Protein AF-A0A4Y8CDI6-F1 (afdb_monomer_lite)

pLDDT: mean 85.58, std 11.4, range [40.0, 96.81]

Foldseek 3Di:
DVVVVVVVVVVVPDPDDDDDDDDDPVVVVPVPDDPVVVCPVVVVCPDPCNVVVVDDVCPVVPPPPVVVQVLCVLQQWDWDQDPNDTDIDGHPCVVVLVPHVLSLVQVPDPHDDPVLSVVVSVLLVVVLVVVVVQLVCVCVVVVDPVSDQPDCVNCVAQLSVLCCLAQNQCDQLVPHDDDPCSVDHHDPDPSSPDDPSCVNPPSRPGDSPPDD

Secondary structure (DSSP, 8-state):
-HHHHHHHHHHHT--S---------GGGS-TT---HHHHHHHHHHTSHHHHTT---TTGGGS--HHHHHHHHHHHTEEEEEETTEEEEEE-HHHHTT-S-HHHHHHTTSSS--HHHHHHHHHHHHHHHHHHHHHHHHHHHHHT-GGG--SSTTT--SHHHHHHIIIIIITS-TTTPPP-TTTTSPP---TTTSPPGGGGT--GGGS-S----

Sequence (212 aa):
EEFYKEVAKLIENSKENLKGFLIDLTFLKDKQKSNFKKLASIFKTFHRDFLLSEFNPNDANSLNNAFYKELLYILGLCESKQNSKLIIAKSEESKEEQGTFYTAINSKLKEENFETILKLLILWLNRILFLKLIESNLVRFNDDKNLKFLNFKKIPDFDKLSELFFEVLAKEKSTRKKSEFAYLPYLNSSLFEKQSIENTLEISSLSNDLKL

Radius of gyration: 26.05 Å; chains: 1; bounding box: 62×53×72 Å

Structure (mmCIF, N/CA/C/O backbone):
data_AF-A0A4Y8CDI6-F1
#
_entry.id   AF-A0A4Y8CDI6-F1
#
loop_
_atom_site.group_PDB
_atom_site.id
_atom_site.type_symbol
_atom_site.label_atom_id
_atom_site.label_alt_id
_atom_site.label_comp_id
_atom_site.label_asym_id
_atom_site.label_entity_id
_atom_site.label_seq_id
_atom_site.pdbx_PDB_ins_code
_atom_site.Cartn_x
_atom_site.Cartn_y
_atom_site.Cartn_z
_atom_site.occupancy
_atom_site.B_iso_or_equiv
_atom_site.auth_seq_id
_atom_site.auth_comp_id
_atom_site.auth_asym_id
_atom_site.auth_atom_id
_atom_site.pdbx_PDB_model_num
ATOM 1 N N . GLU A 1 1 ? 26.048 8.599 -46.955 1.00 66.12 1 GLU A N 1
ATOM 2 C CA . GLU A 1 1 ? 26.274 9.849 -47.719 1.00 66.12 1 GLU A CA 1
ATOM 3 C C . GLU A 1 1 ? 25.059 10.276 -48.534 1.00 66.12 1 GLU A C 1
ATOM 5 O O . GLU A 1 1 ? 24.710 11.446 -48.500 1.00 66.12 1 GLU A O 1
ATOM 10 N N . GLU A 1 2 ? 24.381 9.350 -49.213 1.00 79.75 2 GLU A N 1
ATOM 11 C CA . GLU A 1 2 ? 23.214 9.639 -50.063 1.00 79.75 2 GLU A CA 1
ATOM 12 C C . GLU A 1 2 ? 22.036 10.287 -49.313 1.00 79.75 2 GLU A C 1
ATOM 14 O O . GLU A 1 2 ? 21.504 11.295 -49.766 1.00 79.75 2 GLU A O 1
ATOM 19 N N . PHE A 1 3 ? 21.729 9.812 -48.099 1.00 76.56 3 PHE A N 1
ATOM 20 C CA . PHE A 1 3 ? 20.731 10.429 -47.214 1.00 76.56 3 PHE A CA 1
ATOM 21 C C . PHE A 1 3 ? 20.984 11.928 -46.978 1.00 76.56 3 PHE A C 1
ATOM 23 O O . PHE A 1 3 ? 20.081 12.743 -47.126 1.00 76.56 3 PHE A O 1
ATOM 30 N N . TYR A 1 4 ? 22.225 12.309 -46.656 1.00 80.25 4 TYR A N 1
ATOM 31 C CA . TYR A 1 4 ? 22.567 13.708 -46.389 1.00 80.25 4 TYR A CA 1
ATOM 32 C C . TYR A 1 4 ? 22.472 14.579 -47.644 1.00 80.25 4 TYR A C 1
ATOM 34 O O . TYR A 1 4 ? 22.091 15.739 -47.536 1.00 80.25 4 TYR A O 1
ATOM 42 N N . LYS A 1 5 ? 22.768 14.026 -48.830 1.00 84.31 5 LYS A N 1
ATOM 43 C CA . LYS A 1 5 ? 22.597 14.736 -50.107 1.00 84.31 5 LYS A CA 1
ATOM 44 C C . LYS A 1 5 ? 21.124 15.003 -50.418 1.00 84.31 5 LYS A C 1
ATOM 46 O O . LYS A 1 5 ? 20.797 16.098 -50.860 1.00 84.31 5 LYS A O 1
ATOM 51 N N . GLU A 1 6 ? 20.241 14.039 -50.169 1.00 82.38 6 GLU A N 1
ATOM 52 C CA . GLU A 1 6 ? 18.797 14.227 -50.368 1.00 82.38 6 GLU A CA 1
ATOM 53 C C . GLU A 1 6 ? 18.197 15.212 -49.359 1.00 82.38 6 GLU A C 1
ATOM 55 O O . GLU A 1 6 ? 17.439 16.105 -49.734 1.00 82.38 6 GLU A O 1
ATOM 60 N N . VAL A 1 7 ? 18.601 15.134 -48.089 1.00 80.25 7 VAL A N 1
ATOM 61 C CA . VAL A 1 7 ? 18.177 16.104 -47.068 1.00 80.25 7 VAL A CA 1
ATOM 62 C C . VAL A 1 7 ? 18.695 17.512 -47.384 1.00 80.25 7 VAL A C 1
ATOM 64 O O . VAL A 1 7 ? 17.947 18.476 -47.235 1.00 80.25 7 VAL A O 1
ATOM 67 N N . ALA A 1 8 ? 19.931 17.651 -47.876 1.00 81.75 8 ALA A N 1
ATOM 68 C CA . ALA A 1 8 ? 20.489 18.944 -48.276 1.00 81.75 8 ALA A CA 1
ATOM 69 C C . ALA A 1 8 ? 19.657 19.615 -49.379 1.00 81.75 8 ALA A C 1
ATOM 71 O O . ALA A 1 8 ? 19.313 20.784 -49.239 1.00 81.75 8 ALA A O 1
ATOM 72 N N . LYS A 1 9 ? 19.228 18.866 -50.407 1.00 84.25 9 LYS A N 1
ATOM 73 C CA . LYS A 1 9 ? 18.336 19.388 -51.461 1.00 84.25 9 LYS A CA 1
ATOM 74 C C . LYS A 1 9 ? 17.013 19.917 -50.901 1.00 84.25 9 LYS A C 1
ATOM 76 O O . LYS A 1 9 ? 16.488 20.907 -51.403 1.00 84.25 9 LYS A O 1
ATOM 81 N N . LEU A 1 10 ? 16.448 19.259 -49.889 1.00 79.50 10 LEU A N 1
ATOM 82 C CA . LEU A 1 10 ? 15.198 19.694 -49.255 1.00 79.50 10 LEU A CA 1
ATOM 83 C C . LEU A 1 10 ? 15.393 20.976 -48.434 1.00 79.50 10 LEU A C 1
ATOM 85 O O . LEU A 1 10 ? 14.539 21.858 -48.470 1.00 79.50 10 LEU A O 1
ATOM 89 N N . ILE A 1 11 ? 16.525 21.095 -47.735 1.00 76.81 11 ILE A N 1
ATOM 90 C CA . ILE A 1 11 ? 16.858 22.266 -46.913 1.00 76.81 11 ILE A CA 1
ATOM 91 C C . ILE A 1 11 ? 17.218 23.473 -47.790 1.00 76.81 11 ILE A C 1
ATOM 93 O O . ILE A 1 11 ? 16.706 24.562 -47.546 1.00 76.81 11 ILE A O 1
ATOM 97 N N . GLU A 1 12 ? 18.039 23.291 -48.827 1.00 78.25 12 GLU A N 1
ATOM 98 C CA . GLU A 1 12 ? 18.461 24.358 -49.752 1.00 78.25 12 GLU A CA 1
ATOM 99 C C . GLU A 1 12 ? 17.284 24.967 -50.526 1.00 78.25 12 GLU A C 1
ATOM 101 O O . GLU A 1 12 ? 17.284 26.160 -50.825 1.00 78.25 12 GLU A O 1
ATOM 106 N N . ASN A 1 13 ? 16.255 24.165 -50.813 1.00 76.06 13 ASN A N 1
ATOM 107 C CA . ASN A 1 13 ? 15.027 24.634 -51.454 1.00 76.06 13 ASN A CA 1
ATOM 108 C C . ASN A 1 13 ? 14.015 25.242 -50.466 1.00 76.06 13 ASN A C 1
ATOM 110 O O . ASN A 1 13 ? 13.012 25.821 -50.894 1.00 76.06 13 ASN A O 1
ATOM 114 N N . SER A 1 14 ? 14.254 25.135 -49.155 1.00 73.19 14 SER A N 1
ATOM 115 C CA . SER A 1 14 ? 13.416 25.765 -48.137 1.00 73.19 14 SER A CA 1
ATOM 116 C C . SER A 1 14 ? 13.830 27.229 -47.945 1.00 73.19 14 SER A C 1
ATOM 118 O O . SER A 1 14 ? 15.003 27.548 -47.778 1.00 73.19 14 SER A O 1
ATOM 120 N N . LYS A 1 15 ? 12.863 28.154 -47.964 1.00 68.56 15 LYS A N 1
ATOM 121 C CA . LYS A 1 15 ? 13.099 29.585 -47.670 1.00 68.56 15 LYS A CA 1
ATOM 122 C C . LYS A 1 15 ? 13.025 29.902 -46.172 1.00 68.56 15 LYS A C 1
ATOM 124 O O . LYS A 1 15 ? 12.924 31.067 -45.789 1.00 68.56 15 LYS A O 1
ATOM 129 N N . GLU A 1 16 ? 13.008 28.878 -45.327 1.00 76.50 16 GLU A N 1
ATOM 130 C CA . GLU A 1 16 ? 12.801 29.024 -43.893 1.00 76.50 16 GLU A CA 1
ATOM 131 C C . GLU A 1 16 ? 14.136 29.127 -43.155 1.00 76.50 16 GLU A C 1
ATOM 133 O O . GLU A 1 16 ? 15.050 28.330 -43.354 1.00 76.50 16 GLU A O 1
ATOM 138 N N . ASN A 1 17 ? 14.241 30.098 -42.247 1.00 72.00 17 ASN A N 1
ATOM 139 C CA . ASN A 1 17 ? 15.352 30.153 -41.304 1.00 72.00 17 ASN A CA 1
ATOM 140 C C . ASN A 1 17 ? 15.125 29.108 -40.209 1.00 72.00 17 ASN A C 1
ATOM 142 O O . ASN A 1 17 ? 14.459 29.371 -39.204 1.00 72.00 17 ASN A O 1
ATOM 146 N N . LEU A 1 18 ? 15.695 27.921 -40.405 1.00 68.94 18 LEU A N 1
ATOM 147 C CA . LEU A 1 18 ? 15.682 26.862 -39.405 1.00 68.94 18 LEU A CA 1
ATOM 148 C C . LEU A 1 18 ? 16.564 27.263 -38.217 1.00 68.94 18 LEU A C 1
ATOM 150 O O . LEU A 1 18 ? 17.781 27.415 -38.333 1.00 68.94 18 LEU A O 1
ATOM 154 N N . LYS A 1 19 ? 15.947 27.415 -37.043 1.00 70.19 19 LYS A N 1
ATOM 155 C CA . LYS A 1 19 ? 16.684 27.532 -35.783 1.00 70.19 19 LYS A CA 1
ATOM 156 C C . LYS A 1 19 ? 17.129 26.136 -35.366 1.00 70.19 19 LYS A C 1
ATOM 158 O O . LYS A 1 19 ? 16.308 25.316 -34.969 1.00 70.19 19 LYS A O 1
ATOM 163 N N . GLY A 1 20 ? 18.426 25.875 -35.472 1.00 71.69 20 GLY A N 1
ATOM 164 C CA . GLY A 1 20 ? 19.042 24.617 -35.067 1.00 71.69 20 GLY A CA 1
ATOM 165 C C . GLY A 1 20 ? 20.162 24.832 -34.056 1.00 71.69 20 GLY A C 1
ATOM 166 O O . GLY A 1 20 ? 20.660 25.941 -33.870 1.00 71.69 20 GLY A O 1
ATOM 167 N N . PHE A 1 21 ? 20.576 23.744 -33.418 1.00 72.38 21 PHE A N 1
ATOM 168 C CA . PHE A 1 21 ? 21.747 23.697 -32.553 1.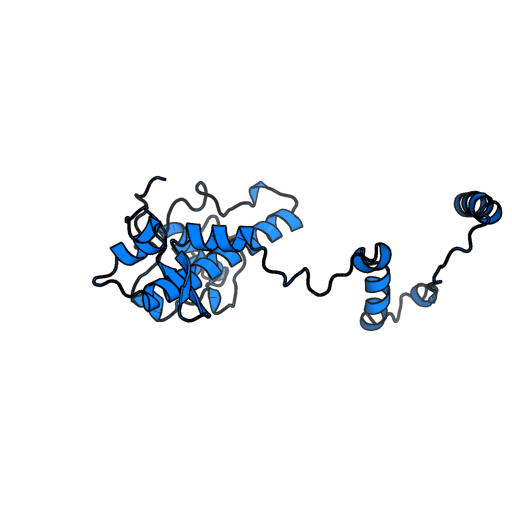00 72.38 21 PHE A CA 1
ATOM 169 C C . PHE A 1 21 ? 22.646 22.548 -33.011 1.00 72.38 21 PHE A C 1
ATOM 171 O O . PHE A 1 21 ? 22.169 21.447 -33.280 1.00 72.38 21 PHE A O 1
ATOM 178 N N . LEU A 1 22 ? 23.947 22.820 -33.123 1.00 79.62 22 LEU A N 1
ATOM 179 C CA . LEU A 1 22 ? 24.950 21.831 -33.498 1.00 79.62 22 LEU A CA 1
ATOM 180 C C . LEU A 1 22 ? 25.556 21.209 -32.238 1.00 79.62 22 LEU A C 1
ATOM 182 O O . LEU A 1 22 ? 26.148 21.910 -31.420 1.00 79.62 22 LEU A O 1
ATOM 186 N N . ILE A 1 23 ? 25.460 19.885 -32.123 1.00 76.75 23 ILE A N 1
ATOM 187 C CA . ILE A 1 23 ? 26.134 19.117 -31.073 1.00 76.75 23 ILE A CA 1
ATOM 188 C C . ILE A 1 23 ? 27.352 18.436 -31.683 1.00 76.75 23 ILE A C 1
ATOM 190 O O . ILE A 1 23 ? 27.209 17.518 -32.491 1.00 76.75 23 ILE A O 1
ATOM 194 N N . ASP A 1 24 ? 28.547 18.845 -31.267 1.00 77.25 24 ASP A N 1
ATOM 195 C CA . ASP A 1 24 ? 29.770 18.141 -31.641 1.00 77.25 24 ASP A CA 1
ATOM 196 C C . ASP A 1 24 ? 29.952 16.879 -30.782 1.00 77.25 24 ASP A C 1
ATOM 198 O O . ASP A 1 24 ? 30.174 16.940 -29.571 1.00 77.25 24 ASP A O 1
ATOM 202 N N . LEU A 1 25 ? 29.853 15.717 -31.428 1.00 76.44 25 LEU A N 1
ATOM 203 C CA . LEU A 1 25 ? 30.032 14.398 -30.815 1.00 76.44 25 LEU A CA 1
ATOM 204 C C . LEU A 1 25 ? 31.416 13.791 -31.084 1.00 76.44 25 LEU A C 1
ATOM 206 O O . LEU A 1 25 ? 31.661 12.637 -30.732 1.00 76.44 25 LEU A O 1
ATOM 210 N N . THR A 1 26 ? 32.341 14.539 -31.690 1.00 77.62 26 THR A N 1
ATOM 211 C CA . THR A 1 26 ? 33.660 14.033 -32.105 1.00 77.62 26 THR A CA 1
ATOM 212 C C . THR A 1 26 ? 34.469 13.489 -30.928 1.00 77.62 26 THR A C 1
ATOM 214 O O . THR A 1 26 ? 35.176 12.491 -31.076 1.00 77.62 26 THR A O 1
ATOM 217 N N . PHE A 1 27 ? 34.286 14.056 -29.732 1.00 72.50 27 PHE A N 1
ATOM 218 C CA . PHE A 1 27 ? 34.930 13.603 -28.496 1.00 72.50 27 PHE A CA 1
ATOM 219 C C . PHE A 1 27 ? 34.555 12.156 -28.087 1.00 72.50 27 PHE A C 1
ATOM 221 O O . PHE A 1 27 ? 35.251 11.563 -27.266 1.00 72.50 27 PHE A O 1
ATOM 228 N N . LEU A 1 28 ? 33.486 11.560 -28.644 1.00 71.00 28 LEU A N 1
ATOM 229 C CA . LEU A 1 28 ? 33.111 10.155 -28.409 1.00 71.00 28 LEU A CA 1
ATOM 230 C C . LEU A 1 28 ? 33.981 9.148 -29.179 1.00 71.00 28 LEU A C 1
ATOM 232 O O . LEU A 1 28 ? 33.930 7.954 -28.880 1.00 71.00 28 LEU A O 1
ATOM 236 N N . LYS A 1 29 ? 34.767 9.595 -30.170 1.00 72.81 29 LYS A N 1
ATOM 237 C CA . LYS A 1 29 ? 35.650 8.711 -30.951 1.00 72.81 29 LYS A CA 1
ATOM 238 C C . LYS A 1 29 ? 36.784 8.127 -30.099 1.00 72.81 29 LYS A C 1
ATOM 240 O O . LYS A 1 29 ? 37.168 6.978 -30.316 1.00 72.81 29 LYS A O 1
ATOM 245 N N . ASP A 1 30 ? 37.240 8.857 -29.082 1.00 70.25 30 ASP A N 1
ATOM 246 C CA . ASP A 1 30 ? 38.235 8.382 -28.117 1.00 70.25 30 ASP A CA 1
ATOM 247 C C . ASP A 1 30 ? 37.573 7.582 -26.984 1.00 70.25 30 ASP A C 1
ATOM 249 O O . ASP A 1 30 ? 37.274 8.079 -25.897 1.00 70.25 30 ASP A O 1
ATOM 253 N N . LYS A 1 31 ? 37.365 6.284 -27.236 1.00 60.16 31 LYS A N 1
ATOM 254 C CA . LYS A 1 31 ? 36.695 5.324 -26.334 1.00 60.16 31 LYS A CA 1
ATOM 255 C C . LYS A 1 31 ? 37.370 5.103 -24.964 1.00 60.16 31 LYS A C 1
ATOM 257 O O . LYS A 1 31 ? 36.823 4.362 -24.154 1.00 60.16 31 LYS A O 1
ATOM 262 N N . GLN A 1 32 ? 38.541 5.687 -24.684 1.00 58.12 32 GLN A N 1
ATOM 263 C CA . GLN A 1 32 ? 39.363 5.315 -23.518 1.00 58.12 32 GLN A CA 1
ATOM 264 C C . GLN A 1 32 ? 39.277 6.242 -22.288 1.00 58.12 32 GLN A C 1
ATOM 266 O O . GLN A 1 32 ? 39.802 5.873 -21.240 1.00 58.12 32 GLN A O 1
ATOM 271 N N . LYS A 1 33 ? 38.620 7.413 -22.338 1.00 54.66 33 LYS A N 1
ATOM 272 C CA . LYS A 1 33 ? 38.544 8.332 -21.170 1.00 54.66 33 LYS A CA 1
ATOM 273 C C . LYS A 1 33 ? 37.212 9.076 -21.015 1.00 54.66 33 LYS A C 1
ATOM 275 O O . LYS A 1 33 ? 37.168 10.210 -20.528 1.00 54.66 33 LYS A O 1
ATOM 280 N N . SER A 1 34 ? 36.097 8.465 -21.396 1.00 58.56 34 SER A N 1
ATOM 281 C CA . SER A 1 34 ? 34.775 9.054 -21.173 1.00 58.56 34 SER A CA 1
ATOM 282 C C . SER A 1 34 ? 34.383 8.950 -19.695 1.00 58.56 34 SER A C 1
ATOM 284 O O . SER A 1 34 ? 33.832 7.963 -19.221 1.00 58.56 34 SER A O 1
ATOM 286 N N . ASN A 1 35 ? 34.658 10.013 -18.938 1.00 63.94 35 ASN A N 1
ATOM 287 C CA . ASN A 1 35 ? 34.027 10.219 -17.640 1.00 63.94 35 ASN A CA 1
ATOM 288 C C . ASN A 1 35 ? 32.507 10.299 -17.861 1.00 63.94 35 ASN A C 1
ATOM 290 O O . ASN A 1 35 ? 32.030 11.277 -18.437 1.00 63.94 35 ASN A O 1
ATOM 294 N N . PHE A 1 36 ? 31.753 9.295 -17.406 1.00 62.31 36 PHE A N 1
ATOM 295 C CA . PHE A 1 36 ? 30.296 9.213 -17.567 1.00 62.31 36 PHE A CA 1
ATOM 296 C C . PHE A 1 36 ? 29.555 10.473 -17.088 1.00 62.31 36 PHE A C 1
ATOM 298 O O . PHE A 1 36 ? 28.522 10.820 -17.658 1.00 62.31 36 PHE A O 1
ATOM 305 N N . LYS A 1 37 ? 30.105 11.237 -16.127 1.00 66.44 37 LYS A N 1
ATOM 306 C CA . LYS A 1 37 ? 29.532 12.538 -15.732 1.00 66.44 37 LYS A CA 1
ATOM 307 C C . LYS A 1 37 ? 29.494 13.552 -16.881 1.00 66.44 37 LYS A C 1
ATOM 309 O O . LYS A 1 37 ? 28.565 14.348 -16.937 1.00 66.44 37 LYS A O 1
ATOM 314 N N . LYS A 1 38 ? 30.458 13.516 -17.809 1.00 68.56 38 LYS A N 1
ATOM 315 C CA . LYS A 1 38 ? 30.494 14.404 -18.987 1.00 68.56 38 LYS A CA 1
ATOM 316 C C . LYS A 1 38 ? 29.445 14.031 -20.042 1.00 68.56 38 LYS A C 1
ATOM 318 O O . LYS A 1 38 ? 29.064 14.881 -20.836 1.00 68.56 38 LYS A O 1
ATOM 323 N N . LEU A 1 39 ? 28.950 12.791 -20.027 1.00 73.75 39 LEU A N 1
ATOM 324 C CA . LEU A 1 39 ? 27.919 12.310 -20.955 1.00 73.75 39 LEU A CA 1
ATOM 325 C C . LEU A 1 39 ? 26.496 12.656 -20.504 1.00 73.75 39 LEU A C 1
ATOM 327 O O . LEU A 1 39 ? 25.584 12.643 -21.325 1.00 73.75 39 LEU A O 1
ATOM 331 N N . ALA A 1 40 ? 26.299 13.001 -19.228 1.00 75.19 40 ALA A N 1
ATOM 332 C CA . ALA A 1 40 ? 24.979 13.292 -18.673 1.00 75.19 40 ALA A CA 1
ATOM 333 C C . ALA A 1 40 ? 24.267 14.445 -19.401 1.00 75.19 40 ALA A C 1
ATOM 335 O O . ALA A 1 40 ? 23.074 14.349 -19.679 1.00 75.19 40 ALA A O 1
ATOM 336 N N . SER A 1 41 ? 24.990 15.516 -19.743 1.00 75.12 41 SER A N 1
ATOM 337 C CA . SER A 1 41 ? 24.415 16.650 -20.479 1.00 75.12 41 SER A CA 1
ATOM 338 C C . SER A 1 41 ? 23.967 16.249 -21.883 1.00 75.12 41 SER A C 1
ATOM 340 O O . SER A 1 41 ? 22.889 16.635 -22.306 1.00 75.12 41 SER A O 1
ATOM 342 N N . ILE A 1 42 ? 24.750 15.415 -22.567 1.00 79.19 42 ILE A N 1
ATOM 343 C CA . ILE A 1 42 ? 24.464 14.967 -23.937 1.00 79.19 42 ILE A CA 1
ATOM 344 C C . ILE A 1 42 ? 23.292 13.995 -23.956 1.00 79.19 42 ILE A C 1
ATOM 346 O O . ILE A 1 42 ? 22.406 14.111 -24.796 1.00 79.19 42 ILE A O 1
ATOM 350 N N . PHE A 1 43 ? 23.244 13.081 -22.986 1.00 78.31 43 PHE A N 1
ATOM 351 C CA . PHE A 1 43 ? 22.096 12.205 -22.791 1.00 78.31 43 PHE A CA 1
ATOM 352 C C . PHE A 1 43 ? 20.801 13.008 -22.603 1.00 78.31 43 PHE A C 1
ATOM 354 O O . PHE A 1 43 ? 19.794 12.693 -23.228 1.00 78.31 43 PHE A O 1
ATOM 361 N N . LYS A 1 44 ? 20.835 14.083 -21.802 1.00 79.81 44 LYS A N 1
ATOM 362 C CA . LYS A 1 44 ? 19.684 14.981 -21.629 1.00 79.81 44 LYS A CA 1
ATOM 363 C C . LYS A 1 44 ? 19.294 15.690 -22.926 1.00 79.81 44 LYS A C 1
ATOM 365 O O . LYS A 1 44 ? 18.106 15.819 -23.184 1.00 79.81 44 LYS A O 1
ATOM 370 N N . THR A 1 45 ? 20.256 16.104 -23.751 1.00 81.31 45 THR A N 1
ATOM 371 C CA . THR A 1 45 ? 19.975 16.748 -25.044 1.00 81.31 45 THR A CA 1
ATOM 372 C C . THR A 1 45 ? 19.247 15.822 -26.019 1.00 81.31 45 THR A C 1
ATOM 374 O O . T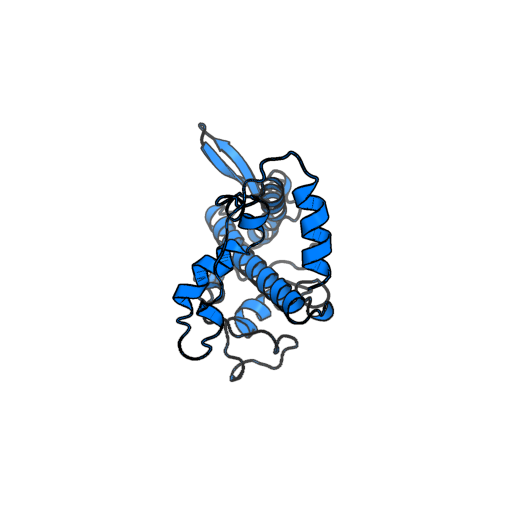HR A 1 45 ? 18.397 16.276 -26.776 1.00 81.31 45 THR A O 1
ATOM 377 N N . PHE A 1 46 ? 19.548 14.523 -25.999 1.00 82.19 46 PHE A N 1
ATOM 378 C CA . PHE A 1 46 ? 18.852 13.530 -26.826 1.00 82.19 46 PHE A CA 1
ATOM 379 C C . PHE A 1 46 ? 17.636 12.903 -26.135 1.00 82.19 46 PHE A C 1
ATOM 381 O O . PHE A 1 46 ? 16.990 12.023 -26.704 1.00 82.19 46 PHE A O 1
ATOM 388 N N . HIS A 1 47 ? 17.309 13.335 -24.918 1.00 81.12 47 HIS A N 1
ATOM 389 C CA . HIS A 1 47 ? 16.101 12.895 -24.242 1.00 81.12 47 HIS A CA 1
ATOM 390 C C . HIS A 1 47 ? 14.870 13.467 -24.953 1.00 81.12 47 HIS A C 1
ATOM 392 O O . HIS A 1 47 ? 14.882 14.615 -25.405 1.00 81.12 47 HIS A O 1
ATOM 398 N N . ARG A 1 48 ? 13.795 12.674 -25.016 1.00 79.44 48 ARG A N 1
ATOM 399 C CA . ARG A 1 48 ? 12.526 13.042 -25.660 1.00 79.44 48 ARG A CA 1
ATOM 400 C C . ARG A 1 48 ? 12.039 14.420 -25.206 1.00 79.44 48 ARG A C 1
ATOM 402 O O . ARG A 1 48 ? 11.761 15.271 -26.041 1.00 79.44 48 ARG A O 1
ATOM 409 N N . ASP A 1 49 ? 12.045 14.647 -23.897 1.00 80.94 49 ASP A N 1
ATOM 410 C CA . ASP A 1 49 ? 11.639 15.902 -23.264 1.00 80.94 49 ASP A CA 1
ATOM 411 C C . ASP A 1 49 ? 12.363 17.135 -23.822 1.00 80.94 49 ASP A C 1
ATOM 413 O O . ASP A 1 49 ? 11.764 18.200 -23.946 1.00 80.94 49 ASP A O 1
ATOM 417 N N . PHE A 1 50 ? 13.648 17.005 -24.169 1.00 81.81 50 PHE A N 1
ATOM 418 C CA . PHE A 1 50 ? 14.419 18.099 -24.755 1.00 81.81 50 PHE A CA 1
ATOM 419 C C . PHE A 1 50 ? 14.133 18.240 -26.253 1.00 81.81 50 PHE A C 1
ATOM 421 O O . PHE A 1 50 ? 13.852 19.340 -26.723 1.00 81.81 50 PHE A O 1
ATOM 428 N N . LEU A 1 51 ? 14.159 17.132 -27.002 1.00 82.38 51 LEU A N 1
ATOM 429 C CA . LEU A 1 51 ? 13.960 17.137 -28.458 1.00 82.38 51 LEU A CA 1
ATOM 430 C C . LEU A 1 51 ? 12.559 17.605 -28.869 1.00 82.38 51 LEU A C 1
ATOM 432 O O . LEU A 1 51 ? 12.411 18.286 -29.880 1.00 82.38 51 LEU A O 1
ATOM 436 N N . LEU A 1 52 ? 11.543 17.245 -28.086 1.00 83.31 52 LEU A N 1
ATOM 437 C CA . LEU A 1 52 ? 10.147 17.596 -28.341 1.00 83.31 52 LEU A CA 1
ATOM 438 C C . LEU A 1 52 ? 9.691 18.827 -27.551 1.00 83.31 52 LEU A C 1
ATOM 440 O O . LEU A 1 52 ? 8.531 19.212 -27.649 1.00 83.31 52 LEU A O 1
ATOM 444 N N . SER A 1 53 ? 10.586 19.452 -26.773 1.00 74.31 53 SER A N 1
ATOM 445 C CA . SER A 1 53 ? 10.232 20.523 -25.827 1.00 74.31 53 SER A CA 1
ATOM 446 C C . SER A 1 53 ? 9.102 20.128 -24.857 1.00 74.31 53 SER A C 1
ATOM 448 O O . SER A 1 53 ? 8.338 20.972 -24.400 1.00 74.31 53 SER A O 1
ATOM 450 N N . GLU A 1 54 ? 9.008 18.837 -24.534 1.00 74.62 54 GLU A N 1
ATOM 451 C CA . GLU A 1 54 ? 8.029 18.247 -23.611 1.00 74.62 54 GLU A CA 1
ATOM 452 C C . GLU A 1 54 ? 8.518 18.271 -22.148 1.00 74.62 54 GLU A C 1
ATOM 454 O O . GLU A 1 54 ? 7.833 17.768 -21.260 1.00 74.62 54 GLU A O 1
ATOM 459 N N . PHE A 1 55 ? 9.701 18.837 -21.864 1.00 69.69 55 PHE A N 1
ATOM 460 C CA . PHE A 1 55 ? 10.235 18.906 -20.503 1.00 69.69 55 PHE A CA 1
ATOM 461 C C . PHE A 1 55 ? 9.310 19.690 -19.569 1.00 69.69 55 PHE A C 1
ATOM 463 O O . PHE A 1 55 ? 9.289 20.921 -19.563 1.00 69.69 55 PHE A O 1
ATOM 470 N N . ASN A 1 56 ? 8.599 18.954 -18.720 1.00 65.38 56 ASN A N 1
ATOM 471 C CA . ASN A 1 56 ? 7.810 19.498 -17.633 1.00 65.38 56 ASN A CA 1
ATOM 472 C C . ASN A 1 56 ? 8.417 19.035 -16.294 1.00 65.38 56 ASN A C 1
ATOM 474 O O . ASN A 1 56 ? 8.172 17.906 -15.861 1.00 65.38 56 ASN A O 1
ATOM 478 N N . PRO A 1 57 ? 9.194 19.892 -15.600 1.00 61.53 57 PRO A N 1
ATOM 479 C CA . PRO A 1 57 ? 9.829 19.534 -14.330 1.00 61.53 57 PRO A CA 1
ATOM 480 C C . PRO A 1 57 ? 8.818 19.214 -13.217 1.00 61.53 57 PRO A C 1
ATOM 482 O O . PRO A 1 57 ? 9.199 18.639 -12.199 1.00 61.53 57 PRO A O 1
ATOM 485 N N . ASN A 1 58 ? 7.541 19.561 -13.410 1.00 58.34 58 ASN A N 1
ATOM 486 C CA . ASN A 1 58 ? 6.471 19.325 -12.450 1.00 58.34 58 ASN A CA 1
ATOM 487 C C . ASN A 1 58 ? 5.627 18.082 -12.767 1.00 58.34 58 ASN A C 1
ATOM 489 O O . ASN A 1 58 ? 4.828 17.693 -11.920 1.00 58.34 58 ASN A O 1
ATOM 493 N N . ASP A 1 59 ? 5.773 17.437 -13.931 1.00 57.69 59 ASP A N 1
ATOM 494 C CA . ASP A 1 59 ? 4.848 16.366 -14.354 1.00 57.69 59 ASP A CA 1
ATOM 495 C C . ASP A 1 59 ? 4.954 15.122 -13.463 1.00 57.69 59 ASP A C 1
ATOM 497 O O . ASP A 1 59 ? 3.955 14.566 -13.019 1.00 57.69 59 ASP A O 1
ATOM 501 N N . ALA A 1 60 ? 6.181 14.756 -13.079 1.00 54.72 60 ALA A N 1
ATOM 502 C CA . ALA A 1 60 ? 6.431 13.614 -12.199 1.00 54.72 60 ALA A CA 1
ATOM 503 C C . ALA A 1 60 ? 5.900 13.805 -10.761 1.00 54.72 60 ALA A C 1
ATOM 505 O O . ALA A 1 60 ? 5.718 12.821 -10.049 1.00 54.72 60 ALA A O 1
ATOM 506 N N . ASN A 1 61 ? 5.649 15.052 -10.338 1.00 52.88 61 ASN A N 1
ATOM 507 C CA . ASN A 1 61 ? 5.140 15.401 -9.004 1.00 52.88 61 ASN A CA 1
ATOM 508 C C . ASN A 1 61 ? 3.715 15.977 -9.038 1.00 52.88 61 ASN A C 1
ATOM 510 O O . ASN A 1 61 ? 3.180 16.367 -7.999 1.00 52.88 61 ASN A O 1
ATOM 514 N N . SER A 1 62 ? 3.093 16.049 -10.216 1.00 62.97 62 SER A N 1
ATOM 515 C CA . SER A 1 62 ? 1.717 16.508 -10.348 1.00 62.97 62 SER A CA 1
ATOM 516 C C . SER A 1 62 ? 0.794 15.361 -9.964 1.00 62.97 62 SER A C 1
ATOM 518 O O . SER A 1 62 ? 0.661 14.373 -10.684 1.00 62.97 62 SER A O 1
ATOM 520 N N . LEU A 1 63 ? 0.176 15.470 -8.787 1.00 68.06 63 LEU A N 1
ATOM 521 C CA . LEU A 1 63 ? -0.776 14.481 -8.300 1.00 68.06 63 LEU A CA 1
ATOM 522 C C . LEU A 1 63 ? -1.920 14.341 -9.314 1.00 68.06 63 LEU A C 1
ATOM 524 O O . LEU A 1 63 ? -2.663 15.292 -9.564 1.00 68.06 63 LEU A O 1
ATOM 528 N N . ASN A 1 64 ? -2.090 13.147 -9.882 1.00 83.50 64 ASN A N 1
ATOM 529 C CA . ASN A 1 64 ? -3.267 12.853 -10.687 1.00 83.50 64 ASN A CA 1
ATOM 530 C C . ASN A 1 64 ? -4.499 12.870 -9.767 1.00 83.50 64 ASN A C 1
ATOM 532 O O . ASN A 1 64 ? -4.731 11.933 -9.004 1.00 83.50 64 ASN A O 1
ATOM 536 N N . ASN A 1 65 ? -5.279 13.950 -9.840 1.00 85.62 65 ASN A N 1
ATOM 537 C CA . ASN A 1 65 ? -6.434 14.177 -8.972 1.00 85.62 65 ASN A CA 1
ATOM 538 C C . ASN A 1 65 ? -7.501 13.078 -9.104 1.00 85.62 65 ASN A C 1
ATOM 540 O O . ASN A 1 65 ? -8.137 12.725 -8.117 1.00 85.62 65 ASN A O 1
ATOM 544 N N . ALA A 1 66 ? -7.687 12.518 -10.304 1.00 88.69 66 ALA A N 1
ATOM 545 C CA . ALA A 1 66 ? -8.620 11.412 -10.501 1.00 88.69 66 ALA A CA 1
ATOM 546 C C . ALA A 1 66 ? -8.132 10.170 -9.746 1.00 88.69 66 ALA A C 1
ATOM 548 O O . ALA A 1 66 ? -8.857 9.645 -8.911 1.00 88.69 66 ALA A O 1
ATOM 549 N N . PHE A 1 67 ? -6.869 9.776 -9.945 1.00 87.50 67 PHE A N 1
ATOM 550 C CA . PHE A 1 67 ? -6.277 8.648 -9.219 1.00 87.50 67 PHE A CA 1
ATOM 551 C C . PHE A 1 67 ? -6.324 8.841 -7.700 1.00 87.50 67 PHE A C 1
ATOM 553 O O . PHE A 1 67 ? -6.656 7.916 -6.971 1.00 87.50 67 PHE A O 1
ATOM 560 N N . TYR A 1 68 ? -6.012 10.041 -7.216 1.00 89.69 68 TYR A N 1
ATOM 561 C CA . TYR A 1 68 ? -6.040 10.342 -5.789 1.00 89.69 68 TYR A CA 1
ATOM 562 C C . TYR A 1 68 ? -7.449 10.236 -5.183 1.00 89.69 68 TYR A C 1
ATOM 564 O O . TYR A 1 68 ? -7.603 9.680 -4.099 1.00 89.69 68 TYR A O 1
ATOM 572 N N . LYS A 1 69 ? -8.486 10.705 -5.884 1.00 91.31 69 LYS A N 1
ATOM 573 C CA . LYS A 1 69 ? -9.875 10.553 -5.426 1.00 91.31 69 LYS A CA 1
ATOM 574 C C . LYS A 1 69 ? -10.325 9.095 -5.412 1.00 91.31 69 LYS A C 1
ATOM 576 O O . LYS A 1 69 ? -10.914 8.669 -4.425 1.00 91.31 69 LYS A O 1
ATOM 581 N N . GLU A 1 70 ? -9.994 8.334 -6.454 1.00 91.12 70 GLU A N 1
ATOM 582 C CA . GLU A 1 70 ? -10.245 6.885 -6.498 1.00 91.12 70 GLU A CA 1
ATOM 583 C C . GLU A 1 70 ? -9.523 6.157 -5.359 1.00 91.12 70 GLU A C 1
ATOM 585 O O . GLU A 1 70 ? -10.070 5.262 -4.719 1.00 91.12 70 GLU A O 1
ATOM 590 N N . LEU A 1 71 ? -8.293 6.576 -5.054 1.00 91.44 71 LEU A N 1
ATOM 591 C CA . LEU A 1 71 ? -7.525 6.027 -3.947 1.00 91.44 71 LEU A CA 1
ATOM 592 C C . LEU A 1 71 ? -8.228 6.273 -2.611 1.00 91.44 71 LEU A C 1
ATOM 594 O O . LEU A 1 71 ? -8.392 5.338 -1.834 1.00 91.44 71 LEU A O 1
ATOM 598 N N . LEU A 1 72 ? -8.669 7.507 -2.350 1.00 94.38 72 LEU A N 1
ATOM 599 C CA . LEU A 1 72 ? -9.430 7.824 -1.142 1.00 94.38 72 LEU A CA 1
ATOM 600 C C . LEU A 1 72 ? -10.721 7.002 -1.060 1.00 94.38 72 LEU A C 1
ATOM 602 O O . LEU A 1 72 ? -10.993 6.434 -0.004 1.00 94.38 72 LEU A O 1
ATOM 606 N N . TYR A 1 73 ? -11.446 6.863 -2.171 1.00 91.81 73 TYR A N 1
ATOM 607 C CA . TYR A 1 73 ? -12.660 6.053 -2.246 1.00 91.81 73 TYR A CA 1
ATOM 608 C C . TYR A 1 73 ? -12.411 4.591 -1.840 1.00 91.81 73 TYR A C 1
ATOM 610 O O . TYR A 1 73 ? -13.066 4.092 -0.928 1.00 91.81 73 TYR A O 1
ATOM 618 N N . ILE A 1 74 ? -11.394 3.928 -2.410 1.00 89.94 74 ILE A N 1
ATOM 619 C CA . ILE A 1 74 ? -11.025 2.540 -2.055 1.00 89.94 74 ILE A CA 1
ATOM 620 C C . ILE A 1 74 ? -10.667 2.416 -0.566 1.00 89.94 74 ILE A C 1
ATOM 622 O O . ILE A 1 74 ? -11.016 1.435 0.097 1.00 89.94 74 ILE A O 1
ATOM 626 N N . LEU A 1 75 ? -9.972 3.416 -0.019 1.00 94.50 75 LEU A N 1
ATOM 627 C CA . LEU A 1 75 ? -9.627 3.450 1.402 1.00 94.50 75 LEU A CA 1
ATOM 628 C C . LEU A 1 75 ? -10.843 3.693 2.302 1.00 94.50 75 LEU A C 1
ATOM 630 O O . LEU A 1 75 ? -10.737 3.484 3.507 1.00 94.50 75 LEU A O 1
ATOM 634 N N . GLY A 1 76 ? -11.979 4.130 1.756 1.00 95.44 76 GLY A N 1
ATOM 635 C CA . GLY A 1 76 ? -13.138 4.555 2.530 1.00 95.44 76 GLY A CA 1
ATOM 636 C C . GLY A 1 76 ? -12.972 5.942 3.154 1.00 95.44 76 GLY A C 1
ATOM 637 O O . GLY A 1 76 ? -13.533 6.215 4.223 1.00 95.44 76 GLY A O 1
ATOM 638 N N . LEU A 1 77 ? -12.211 6.822 2.510 1.00 96.81 77 LEU A N 1
ATOM 639 C CA . LEU A 1 77 ? -11.903 8.183 2.942 1.00 96.81 77 LEU A CA 1
ATOM 640 C C . LEU A 1 77 ? -12.375 9.209 1.900 1.00 96.81 77 LEU A C 1
ATOM 642 O O . LEU A 1 77 ? -12.594 8.886 0.737 1.00 96.81 77 LEU A O 1
ATOM 646 N N . CYS A 1 78 ? -12.510 10.468 2.304 1.00 95.06 78 CYS A N 1
ATOM 647 C CA . CYS A 1 78 ? -12.806 11.576 1.399 1.00 95.06 78 CYS A CA 1
ATOM 648 C C . CYS A 1 78 ? -12.111 12.867 1.848 1.00 95.06 78 CYS A C 1
ATOM 650 O O . CYS A 1 78 ? -11.770 13.034 3.022 1.00 95.06 78 CYS A O 1
ATOM 652 N N . GLU A 1 79 ? -11.944 13.813 0.925 1.00 94.50 79 GLU A N 1
ATOM 653 C CA . GLU A 1 79 ? -11.565 15.180 1.285 1.00 94.50 79 GLU A CA 1
ATOM 654 C C . GLU A 1 79 ? -12.789 15.971 1.742 1.00 94.50 79 GLU A C 1
ATOM 656 O O . GLU A 1 79 ? -13.816 15.998 1.064 1.00 94.50 79 GLU A O 1
ATOM 661 N N . SER A 1 80 ? -12.664 16.667 2.868 1.00 91.88 80 SER A N 1
ATOM 662 C CA . SER A 1 80 ? -13.675 17.593 3.371 1.00 91.88 80 SER A CA 1
ATOM 663 C C . SER A 1 80 ? -13.060 18.964 3.637 1.00 91.88 80 SER A C 1
ATOM 665 O O . SER A 1 80 ? -11.887 19.080 3.995 1.00 91.88 80 SER A O 1
ATOM 667 N N . LYS A 1 81 ? -13.848 20.027 3.448 1.00 92.56 81 LYS A N 1
ATOM 668 C CA . LYS A 1 81 ? -13.443 21.398 3.776 1.00 92.56 81 LYS A CA 1
ATOM 669 C C . LYS A 1 81 ? -13.942 21.749 5.171 1.00 92.56 81 LYS A C 1
ATOM 671 O O . LYS A 1 81 ? -15.139 21.930 5.368 1.00 92.56 81 LYS A O 1
ATOM 676 N N . GLN A 1 82 ? -13.020 21.927 6.112 1.00 90.81 82 GLN A N 1
ATOM 677 C CA . GLN A 1 82 ? -13.318 22.422 7.454 1.00 90.81 82 GLN A CA 1
ATOM 678 C C . GLN A 1 82 ? -12.522 23.706 7.702 1.00 90.81 82 GLN A C 1
ATOM 680 O O . GLN A 1 82 ? -11.300 23.716 7.577 1.00 90.81 82 GLN A O 1
ATOM 685 N N . ASN A 1 83 ? -13.204 24.811 8.026 1.00 85.56 83 ASN A N 1
ATOM 686 C CA . ASN A 1 83 ? -12.579 26.116 8.301 1.00 85.56 83 ASN A CA 1
ATOM 687 C C . ASN A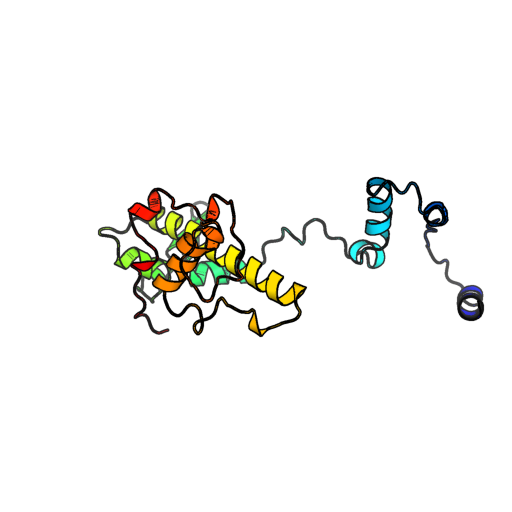 1 83 ? -11.557 26.546 7.225 1.00 85.56 83 ASN A C 1
ATOM 689 O O . ASN A 1 83 ? -10.440 26.956 7.538 1.00 85.56 83 ASN A O 1
ATOM 693 N N . SER A 1 84 ? -11.928 26.396 5.948 1.00 87.31 84 SER A N 1
ATOM 694 C CA . SER A 1 84 ? -11.086 26.696 4.774 1.00 87.31 84 SER A CA 1
ATOM 695 C C . SER A 1 84 ? -9.825 25.834 4.610 1.00 87.31 84 SER A C 1
ATOM 697 O O . SER A 1 84 ? -9.033 26.091 3.705 1.00 87.31 84 SER A O 1
ATOM 699 N N . LYS A 1 85 ? -9.642 24.788 5.424 1.00 90.38 85 LYS A N 1
ATOM 700 C CA . LYS A 1 85 ? -8.594 23.775 5.255 1.00 90.38 85 LYS A CA 1
ATOM 701 C C . LYS A 1 85 ? -9.193 22.493 4.684 1.00 90.38 85 LYS A C 1
ATOM 703 O O . LYS A 1 85 ? -10.294 22.095 5.064 1.00 90.38 85 LYS A O 1
ATOM 708 N N . LEU A 1 86 ? -8.466 21.860 3.767 1.00 89.75 86 LEU A N 1
ATOM 709 C CA . LEU A 1 86 ? -8.776 20.507 3.313 1.00 89.75 86 LEU A CA 1
ATOM 710 C C . LEU A 1 86 ? -8.283 19.515 4.365 1.00 89.75 86 LEU A C 1
ATOM 712 O O . LEU A 1 86 ? -7.132 19.590 4.797 1.00 89.75 86 LEU A O 1
ATOM 716 N N . ILE A 1 87 ? -9.165 18.614 4.780 1.00 93.31 87 ILE A N 1
ATOM 717 C CA . ILE A 1 87 ? -8.871 17.526 5.708 1.00 93.31 87 ILE A CA 1
ATOM 718 C C . ILE A 1 87 ? -9.300 16.196 5.098 1.00 93.31 87 ILE A C 1
ATOM 720 O O . ILE A 1 87 ? -10.223 16.144 4.284 1.00 93.31 87 ILE A O 1
ATOM 724 N N . ILE A 1 88 ? -8.648 15.120 5.527 1.00 94.38 88 ILE A N 1
ATOM 725 C CA . ILE A 1 88 ? -9.083 13.757 5.227 1.00 94.38 88 ILE A CA 1
ATOM 726 C C . ILE A 1 88 ? -10.083 13.330 6.295 1.00 94.38 88 ILE A C 1
ATOM 728 O O . ILE A 1 88 ? -9.799 13.434 7.488 1.00 94.38 88 ILE A O 1
ATOM 732 N N . ALA A 1 89 ? -11.244 12.854 5.862 1.00 94.88 89 ALA A N 1
ATOM 733 C CA . ALA A 1 89 ? -12.317 12.390 6.727 1.00 94.88 89 ALA A CA 1
ATOM 734 C C . ALA A 1 89 ? -12.830 11.017 6.277 1.00 94.88 89 ALA A C 1
ATOM 736 O O . ALA A 1 89 ? -12.543 10.556 5.171 1.00 94.88 89 ALA A O 1
ATOM 737 N N . LYS A 1 90 ? -13.603 10.368 7.151 1.00 94.75 90 LYS A N 1
ATOM 738 C CA . LYS A 1 90 ? -14.360 9.154 6.830 1.00 94.75 90 LYS A CA 1
ATOM 739 C C . LYS A 1 90 ? -15.365 9.460 5.709 1.00 94.75 90 LYS A C 1
ATOM 741 O O . LYS A 1 90 ? -16.136 10.415 5.833 1.00 94.75 90 LYS A O 1
ATOM 746 N N . SER A 1 91 ? -15.325 8.664 4.641 1.00 95.25 91 SER A N 1
ATOM 747 C CA . SER A 1 91 ? -16.263 8.752 3.508 1.00 95.25 91 SER A CA 1
ATOM 748 C C . SER A 1 91 ? -17.699 8.403 3.915 1.00 95.25 91 SER A C 1
ATOM 750 O O . SER A 1 91 ? -17.915 7.866 5.003 1.00 95.25 91 SER A O 1
ATOM 752 N N . GLU A 1 92 ? -18.675 8.699 3.056 1.00 93.81 92 GLU A N 1
ATOM 753 C CA . GLU A 1 92 ? -20.079 8.338 3.299 1.00 93.81 92 GLU A CA 1
ATOM 754 C C . GLU A 1 92 ? -20.259 6.813 3.286 1.00 93.81 92 GLU A C 1
ATOM 756 O O . GLU A 1 92 ? -20.852 6.251 4.199 1.00 93.81 92 GLU A O 1
ATOM 761 N N . GLU A 1 93 ? -19.604 6.132 2.348 1.00 93.19 93 GLU A N 1
ATOM 762 C CA . GLU A 1 93 ? -19.580 4.677 2.199 1.00 93.19 93 GLU A CA 1
ATOM 763 C C . GLU A 1 93 ? -19.072 3.999 3.477 1.00 93.19 93 GLU A C 1
ATOM 765 O O . GLU A 1 93 ? -19.627 3.007 3.944 1.00 93.19 93 GLU A O 1
ATOM 770 N N . SER A 1 94 ? -18.047 4.574 4.109 1.00 92.25 94 SER A N 1
ATOM 771 C CA . SER A 1 94 ? -17.553 4.084 5.396 1.00 92.25 94 SER A CA 1
ATOM 772 C C . SER A 1 94 ? -18.501 4.356 6.563 1.00 92.25 94 SER A C 1
ATOM 774 O O . SER A 1 94 ? -18.454 3.624 7.550 1.00 92.25 94 SER A O 1
ATOM 776 N N . LYS A 1 95 ? -19.309 5.425 6.519 1.00 91.88 95 LYS A N 1
ATOM 777 C CA . LYS A 1 95 ? -20.340 5.691 7.542 1.00 91.88 95 LYS A CA 1
ATOM 778 C C . LYS A 1 95 ? -21.520 4.735 7.396 1.00 91.88 95 LYS A C 1
ATOM 780 O O . LYS A 1 95 ? -22.099 4.355 8.403 1.00 91.88 95 LYS A O 1
ATOM 785 N N . GLU A 1 96 ? -21.825 4.342 6.167 1.00 91.00 96 GLU A N 1
ATOM 786 C CA . GLU A 1 96 ? -22.851 3.357 5.819 1.00 91.00 96 GLU A CA 1
ATOM 787 C C . GLU A 1 96 ? -22.349 1.902 5.895 1.00 91.00 96 GLU A C 1
ATOM 789 O O . GLU A 1 96 ? -23.061 0.983 5.501 1.00 91.00 96 GLU A O 1
ATOM 794 N N . GLU A 1 97 ? -21.128 1.679 6.396 1.00 85.56 97 GLU A N 1
ATOM 795 C CA . GLU A 1 97 ? -20.513 0.354 6.570 1.00 85.56 97 GLU A CA 1
ATOM 796 C C . GLU A 1 97 ? -20.372 -0.463 5.264 1.00 85.56 97 GLU A C 1
ATOM 798 O O . GLU A 1 97 ? -20.354 -1.695 5.275 1.00 85.56 97 GLU A O 1
ATOM 803 N N . GLN A 1 98 ? -20.201 0.214 4.122 1.00 82.81 98 GLN A N 1
ATOM 804 C CA . GLN A 1 98 ? -20.139 -0.392 2.785 1.00 82.81 98 GLN A CA 1
ATOM 805 C C . GLN A 1 98 ? -18.777 -1.024 2.436 1.00 82.81 98 GLN A C 1
ATOM 807 O O . GLN A 1 98 ? -18.149 -0.671 1.440 1.00 82.81 98 GLN A O 1
ATOM 812 N N . GLY A 1 99 ? -18.292 -1.966 3.249 1.00 82.19 99 GLY A N 1
ATOM 813 C CA . GLY A 1 99 ? -17.179 -2.864 2.889 1.00 82.19 99 GLY A CA 1
ATOM 814 C C . GLY A 1 99 ? -15.858 -2.191 2.474 1.00 82.19 99 GLY A C 1
ATOM 815 O O . GLY A 1 99 ? -15.015 -2.826 1.843 1.00 82.19 99 GLY A O 1
ATOM 816 N N . THR A 1 100 ? -15.656 -0.914 2.809 1.00 91.50 100 THR A N 1
ATOM 817 C CA . THR A 1 100 ? -14.434 -0.161 2.503 1.00 91.50 100 THR A CA 1
ATOM 818 C C . THR A 1 100 ? -13.252 -0.662 3.330 1.00 91.50 100 THR A C 1
ATOM 820 O O . THR A 1 100 ? -13.431 -1.263 4.395 1.00 91.50 100 THR A O 1
ATOM 823 N N . PHE A 1 101 ? -12.020 -0.343 2.919 1.00 92.69 101 PHE A N 1
ATOM 824 C CA . PHE A 1 101 ? -10.845 -0.745 3.700 1.00 92.69 101 PHE A CA 1
ATOM 825 C C . PHE A 1 101 ? -10.869 -0.153 5.123 1.00 92.69 101 PHE A C 1
ATOM 827 O O . PHE A 1 101 ? -10.524 -0.835 6.088 1.00 92.69 101 PHE A O 1
ATOM 834 N N . TYR A 1 102 ? -11.364 1.080 5.280 1.00 95.31 102 TYR A N 1
ATOM 835 C CA . TYR A 1 102 ? -11.626 1.680 6.589 1.00 95.31 102 TYR A CA 1
ATOM 836 C C . TYR A 1 102 ? -12.548 0.806 7.450 1.00 95.31 102 TYR A C 1
ATOM 838 O O . TYR A 1 102 ? -12.215 0.512 8.597 1.00 95.31 102 TYR A O 1
ATOM 846 N N . THR A 1 103 ? -13.693 0.373 6.911 1.00 92.88 103 THR A N 1
ATOM 847 C CA . THR A 1 103 ? -14.667 -0.443 7.663 1.00 92.88 103 THR A CA 1
ATOM 848 C C . THR A 1 103 ? -14.111 -1.820 8.013 1.00 92.88 103 THR A C 1
ATOM 850 O O . THR A 1 103 ? -14.321 -2.292 9.130 1.00 92.88 103 THR A O 1
ATOM 853 N N . ALA A 1 104 ? -13.311 -2.420 7.124 1.00 92.56 104 ALA A N 1
ATOM 854 C CA . ALA A 1 104 ? -12.636 -3.687 7.387 1.00 92.56 104 ALA A CA 1
ATOM 855 C C . ALA A 1 104 ? -11.714 -3.589 8.613 1.00 92.56 104 ALA A C 1
ATOM 857 O O . ALA A 1 104 ? -11.741 -4.471 9.471 1.00 92.56 104 ALA A O 1
ATOM 858 N N . ILE A 1 105 ? -10.959 -2.494 8.744 1.00 94.56 105 ILE A N 1
ATOM 859 C CA . ILE A 1 105 ? -10.120 -2.230 9.922 1.00 94.56 105 ILE A CA 1
ATOM 860 C C . ILE A 1 105 ? -10.987 -1.951 11.146 1.00 94.56 105 ILE A C 1
ATOM 862 O O . ILE A 1 105 ? -10.792 -2.574 12.189 1.00 94.56 105 ILE A O 1
ATOM 866 N N . ASN A 1 106 ? -11.955 -1.040 11.018 1.00 93.88 106 ASN A N 1
ATOM 867 C CA . ASN A 1 106 ? -12.808 -0.615 12.125 1.00 93.88 106 ASN A CA 1
ATOM 868 C C . ASN A 1 106 ? -13.535 -1.801 12.774 1.00 93.88 106 ASN A C 1
ATOM 870 O O . ASN A 1 106 ? -13.577 -1.897 13.993 1.00 93.88 106 ASN A O 1
ATOM 874 N N . SER A 1 107 ? -14.008 -2.755 11.963 1.00 92.19 107 SER A N 1
ATOM 875 C CA . SER A 1 107 ? -14.706 -3.965 12.424 1.00 92.19 107 SER A CA 1
ATOM 876 C C . SER A 1 107 ? -13.879 -4.865 13.352 1.00 92.19 107 SER A C 1
ATOM 878 O O . SER A 1 107 ? -14.435 -5.703 14.061 1.00 92.19 107 SER A O 1
ATOM 880 N N . LYS A 1 108 ? -12.548 -4.724 13.345 1.00 92.75 108 LYS A N 1
ATOM 881 C CA . LYS A 1 108 ? -11.626 -5.512 14.174 1.00 92.75 108 LYS A CA 1
ATOM 882 C C . LYS A 1 108 ? -11.166 -4.772 15.426 1.00 92.75 108 LYS A C 1
ATOM 884 O O . LYS A 1 108 ? -10.545 -5.382 16.297 1.00 92.75 108 LYS A O 1
ATOM 889 N N . LEU A 1 109 ? -11.450 -3.477 15.525 1.00 91.31 109 LEU A N 1
ATOM 890 C CA . LEU A 1 109 ? -11.119 -2.670 16.691 1.00 91.31 109 LEU A CA 1
ATOM 891 C C . LEU A 1 109 ? -12.268 -2.714 17.704 1.00 91.31 109 LEU A C 1
ATOM 893 O O . LEU A 1 109 ? -13.433 -2.836 17.344 1.00 91.31 109 LEU A O 1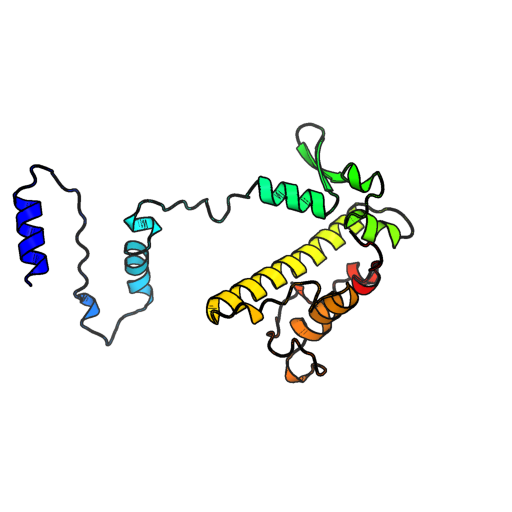
ATOM 897 N N . LYS A 1 110 ? -11.936 -2.610 18.997 1.00 90.12 110 LYS A N 1
ATOM 898 C CA . LYS A 1 110 ? -12.948 -2.543 20.068 1.00 90.12 110 LYS A CA 1
ATOM 899 C C . LYS A 1 110 ? -13.735 -1.234 20.035 1.00 90.12 110 LYS A C 1
ATOM 901 O O . LYS A 1 110 ? -14.913 -1.217 20.363 1.00 90.12 110 LYS A O 1
ATOM 906 N N . GLU A 1 111 ? -13.052 -0.152 19.678 1.00 91.56 111 GLU A N 1
ATOM 907 C CA . GLU A 1 111 ? -13.589 1.200 19.599 1.00 91.56 111 GLU A CA 1
ATOM 908 C C . GLU A 1 111 ? -13.023 1.878 18.349 1.00 91.56 111 GLU A C 1
ATOM 910 O O . GLU A 1 111 ? -11.844 1.699 18.017 1.00 91.56 111 GLU A O 1
ATOM 915 N N . GLU A 1 112 ? -13.855 2.659 17.659 1.00 91.75 112 GLU A N 1
ATOM 916 C CA . GLU A 1 112 ? -13.444 3.391 16.461 1.00 91.75 112 GLU A CA 1
ATOM 917 C C . GLU A 1 112 ? -12.428 4.480 16.827 1.00 91.75 112 GLU A C 1
ATOM 919 O O . GLU A 1 112 ? -12.728 5.436 17.542 1.00 91.75 112 GLU A O 1
ATOM 924 N N . ASN A 1 113 ? -11.208 4.352 16.300 1.00 94.88 113 ASN A N 1
ATOM 925 C CA . ASN A 1 113 ? -10.151 5.344 16.454 1.00 94.88 113 ASN A CA 1
ATOM 926 C C . ASN A 1 113 ? -9.622 5.749 15.075 1.00 94.88 113 ASN A C 1
ATOM 928 O O . ASN A 1 113 ? -8.780 5.068 14.485 1.00 94.88 113 ASN A O 1
ATOM 932 N N . PHE A 1 114 ? -10.117 6.880 14.565 1.00 94.69 114 PHE A N 1
ATOM 933 C CA . PHE A 1 114 ? -9.792 7.363 13.221 1.00 94.69 114 PHE A CA 1
ATOM 934 C C . PHE A 1 114 ? -8.284 7.519 12.982 1.00 94.69 114 PHE A C 1
ATOM 936 O O . PHE A 1 114 ? -7.799 7.137 11.921 1.00 94.69 114 PHE A O 1
ATOM 943 N N . GLU A 1 115 ? -7.527 8.027 13.959 1.00 94.56 115 GLU A N 1
ATOM 944 C CA . GLU A 1 115 ? -6.078 8.215 13.820 1.00 94.56 115 GLU A CA 1
ATOM 945 C C . GLU A 1 115 ? -5.341 6.877 13.665 1.00 94.56 115 GLU A C 1
ATOM 947 O O . GLU A 1 115 ? -4.452 6.741 12.823 1.00 94.56 115 GLU A O 1
ATOM 952 N N . THR A 1 116 ? -5.730 5.872 14.452 1.00 95.50 116 THR A N 1
ATOM 953 C CA . THR A 1 116 ? -5.163 4.519 14.382 1.00 95.50 116 THR A CA 1
ATOM 954 C C . THR A 1 116 ? -5.493 3.857 13.050 1.00 95.50 116 THR A C 1
ATOM 956 O O . THR A 1 116 ? -4.595 3.334 12.388 1.00 95.50 116 THR A O 1
ATOM 959 N N . ILE A 1 117 ? -6.753 3.944 12.614 1.00 96.25 117 ILE A N 1
ATOM 960 C CA . ILE A 1 117 ? -7.195 3.393 11.329 1.00 96.25 117 ILE A CA 1
ATOM 961 C C . ILE A 1 117 ? -6.441 4.065 10.180 1.00 96.25 117 ILE A C 1
ATOM 963 O O . ILE A 1 117 ? -5.900 3.378 9.318 1.00 96.25 117 ILE A O 1
ATOM 967 N N . LEU A 1 118 ? -6.323 5.394 10.194 1.00 95.81 118 LEU A N 1
ATOM 968 C CA . LEU A 1 118 ? -5.604 6.137 9.163 1.00 95.81 118 LEU A CA 1
ATOM 969 C C . LEU A 1 118 ? -4.119 5.746 9.102 1.00 95.81 118 LEU A C 1
ATOM 971 O O . LEU A 1 118 ? -3.581 5.567 8.010 1.00 95.81 118 LEU A O 1
ATOM 975 N N . LYS A 1 119 ? -3.458 5.558 10.253 1.00 95.69 119 LYS A N 1
ATOM 976 C CA . LYS A 1 119 ? -2.067 5.076 10.313 1.00 95.69 119 LYS A CA 1
ATOM 977 C C . LYS A 1 119 ? -1.917 3.689 9.685 1.00 95.69 119 LYS A C 1
ATOM 979 O O . LYS A 1 119 ? -0.996 3.494 8.893 1.00 95.69 119 LYS A O 1
ATOM 984 N N . LEU A 1 120 ? -2.814 2.754 10.003 1.00 96.56 120 LEU A N 1
ATOM 985 C CA . LEU A 1 120 ? -2.811 1.404 9.425 1.00 96.56 120 LEU A CA 1
ATOM 986 C C . LEU A 1 120 ? -3.076 1.437 7.912 1.00 96.56 120 LEU A C 1
ATOM 988 O O . LEU A 1 120 ? -2.326 0.822 7.154 1.00 96.56 120 LEU A O 1
ATOM 992 N N . LEU A 1 121 ? -4.069 2.217 7.464 1.00 96.06 121 LEU A N 1
ATOM 993 C CA . LEU A 1 121 ? -4.378 2.410 6.043 1.00 96.06 121 LEU A CA 1
ATOM 994 C C . LEU A 1 121 ? -3.159 2.918 5.273 1.00 96.06 121 LEU A C 1
ATOM 996 O O . LEU A 1 121 ? -2.780 2.313 4.275 1.00 96.06 121 LEU A O 1
ATOM 1000 N N . ILE A 1 122 ? -2.518 3.993 5.743 1.00 93.75 122 ILE A N 1
ATOM 1001 C CA . ILE A 1 122 ? -1.339 4.571 5.082 1.00 93.75 122 ILE A CA 1
ATOM 1002 C C . ILE A 1 122 ? -0.197 3.554 5.036 1.00 93.75 122 ILE A C 1
ATOM 1004 O O . ILE A 1 122 ? 0.436 3.389 3.992 1.00 93.75 122 ILE A O 1
ATOM 1008 N N . LEU A 1 123 ? 0.064 2.860 6.146 1.00 95.19 123 LEU A N 1
ATOM 1009 C CA . LEU A 1 123 ? 1.148 1.889 6.239 1.00 95.19 123 LEU A CA 1
ATOM 1010 C C . LEU A 1 123 ? 0.967 0.740 5.238 1.00 95.19 123 LEU A C 1
ATOM 1012 O O . LEU A 1 123 ? 1.868 0.448 4.447 1.00 95.19 123 LEU A O 1
ATOM 1016 N N . TRP A 1 124 ? -0.199 0.095 5.255 1.00 96.12 124 TRP A N 1
ATOM 1017 C CA . TRP A 1 124 ? -0.476 -1.049 4.391 1.00 96.12 124 TRP A CA 1
ATOM 1018 C C . TRP A 1 124 ? -0.635 -0.642 2.934 1.00 96.12 124 TRP A C 1
ATOM 1020 O O . TRP A 1 124 ? -0.101 -1.323 2.058 1.00 96.12 124 TRP A O 1
ATOM 1030 N N . LEU A 1 125 ? -1.265 0.501 2.661 1.00 94.50 125 LEU A N 1
ATOM 1031 C CA . LEU A 1 125 ? -1.344 1.039 1.311 1.00 94.50 125 LEU A CA 1
ATOM 1032 C C . LEU A 1 125 ? 0.047 1.291 0.733 1.00 94.50 125 LEU A C 1
ATOM 1034 O O . LEU A 1 125 ? 0.307 0.903 -0.401 1.00 94.50 125 LEU A O 1
ATOM 1038 N N . ASN A 1 126 ? 0.957 1.891 1.502 1.00 93.06 126 ASN A N 1
ATOM 1039 C CA . ASN A 1 126 ? 2.313 2.151 1.030 1.00 93.06 126 ASN A CA 1
ATOM 1040 C C . ASN A 1 126 ? 3.036 0.847 0.646 1.00 93.06 126 ASN A C 1
ATOM 1042 O O . ASN A 1 126 ? 3.679 0.771 -0.401 1.00 93.06 126 ASN A O 1
ATOM 1046 N N . ARG A 1 127 ? 2.856 -0.228 1.426 1.00 95.38 127 ARG A N 1
ATOM 1047 C CA . ARG A 1 127 ? 3.381 -1.556 1.070 1.00 95.38 127 ARG A CA 1
ATOM 1048 C C . ARG A 1 127 ? 2.745 -2.117 -0.201 1.00 95.38 127 ARG A C 1
ATOM 1050 O O . ARG A 1 127 ? 3.471 -2.616 -1.057 1.00 95.38 127 ARG A O 1
ATOM 1057 N N . ILE A 1 128 ? 1.425 -2.004 -0.367 1.00 94.88 128 ILE A N 1
ATOM 1058 C CA . ILE A 1 128 ? 0.712 -2.462 -1.576 1.00 94.88 128 ILE A CA 1
ATOM 1059 C C . ILE A 1 128 ? 1.166 -1.677 -2.815 1.00 94.88 128 ILE A C 1
ATOM 1061 O O . ILE A 1 128 ? 1.438 -2.268 -3.862 1.00 94.88 128 ILE A O 1
ATOM 1065 N N . LEU A 1 129 ? 1.311 -0.355 -2.705 1.00 92.44 129 LEU A N 1
ATOM 1066 C CA . LEU A 1 129 ? 1.839 0.488 -3.779 1.00 92.44 129 LEU A CA 1
ATOM 1067 C C . LEU A 1 129 ? 3.267 0.073 -4.146 1.00 92.44 129 LEU A C 1
ATOM 1069 O O . LEU A 1 129 ? 3.604 -0.026 -5.328 1.00 92.44 129 LEU A O 1
ATOM 1073 N N . PHE A 1 130 ? 4.087 -0.259 -3.150 1.00 94.00 130 PHE A N 1
ATOM 1074 C CA . PHE A 1 130 ? 5.427 -0.775 -3.389 1.00 94.00 130 PHE A CA 1
ATOM 1075 C C . PHE A 1 130 ? 5.407 -2.137 -4.101 1.00 94.00 130 PHE A C 1
ATOM 1077 O O . PHE A 1 130 ? 6.155 -2.332 -5.061 1.00 94.00 130 PHE A O 1
ATOM 1084 N N . LEU A 1 131 ? 4.516 -3.063 -3.721 1.00 94.94 131 LEU A N 1
ATOM 1085 C CA . LEU A 1 131 ? 4.313 -4.316 -4.464 1.00 94.94 131 LEU A CA 1
ATOM 1086 C C . LEU A 1 131 ? 3.961 -4.049 -5.926 1.00 94.94 131 LEU A C 1
ATOM 1088 O O . LEU A 1 131 ? 4.517 -4.686 -6.823 1.00 94.94 131 LEU A O 1
ATOM 1092 N N . LYS A 1 132 ? 3.070 -3.083 -6.177 1.00 94.25 132 LYS A N 1
ATOM 1093 C CA . LYS A 1 132 ? 2.667 -2.720 -7.536 1.00 94.25 132 LYS A CA 1
ATOM 1094 C C . LYS A 1 132 ? 3.832 -2.168 -8.353 1.00 94.25 132 LYS A C 1
ATOM 1096 O O . LYS A 1 132 ? 3.948 -2.475 -9.544 1.00 94.25 132 LYS A O 1
ATOM 1101 N N . LEU A 1 133 ? 4.714 -1.397 -7.722 1.00 93.12 133 LEU A N 1
ATOM 1102 C CA . LEU A 1 133 ? 5.942 -0.906 -8.340 1.00 93.12 133 LEU A CA 1
ATOM 1103 C C . LEU A 1 133 ? 6.893 -2.059 -8.699 1.00 93.12 133 LEU A C 1
ATOM 1105 O O . LEU A 1 133 ? 7.394 -2.100 -9.825 1.00 93.12 133 LEU A O 1
ATOM 1109 N N . ILE A 1 134 ? 7.109 -3.017 -7.787 1.00 93.62 134 ILE A N 1
ATOM 1110 C C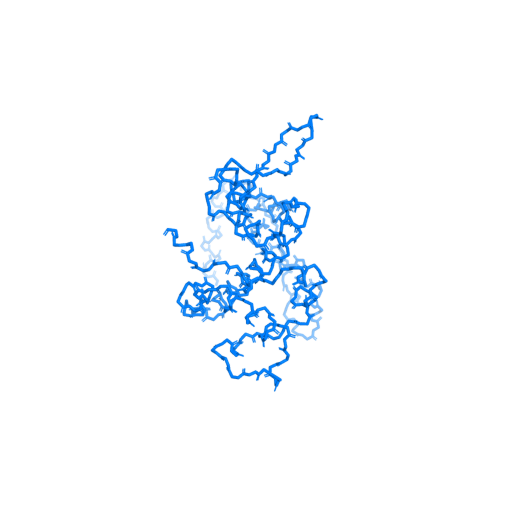A . ILE A 1 134 ? 7.921 -4.216 -8.059 1.00 93.62 134 ILE A CA 1
ATOM 1111 C C . ILE A 1 134 ? 7.335 -4.999 -9.232 1.00 93.62 134 ILE A C 1
ATOM 1113 O O . ILE A 1 134 ? 8.060 -5.312 -10.173 1.00 93.62 134 ILE A O 1
ATOM 1117 N N . GLU A 1 135 ? 6.035 -5.296 -9.198 1.00 95.69 135 GLU A N 1
ATOM 1118 C CA . GLU A 1 135 ? 5.345 -6.020 -10.267 1.00 95.69 135 GLU A CA 1
ATOM 1119 C C . GLU A 1 135 ? 5.553 -5.337 -11.621 1.00 95.69 135 GLU A C 1
ATOM 1121 O O . GLU A 1 135 ? 5.953 -5.978 -12.593 1.00 95.69 135 GLU A O 1
ATOM 1126 N N . SER A 1 136 ? 5.321 -4.025 -11.675 1.00 94.69 136 SER A N 1
ATOM 1127 C CA . SER A 1 136 ? 5.434 -3.249 -12.911 1.00 94.69 136 SER A CA 1
ATOM 1128 C C . SER A 1 136 ? 6.858 -3.281 -13.464 1.00 94.69 136 SER A C 1
ATOM 1130 O O . SER A 1 136 ? 7.051 -3.451 -14.667 1.00 94.69 136 SER A O 1
ATOM 1132 N N . ASN A 1 137 ? 7.862 -3.179 -12.592 1.00 93.19 137 ASN A N 1
ATOM 1133 C CA . ASN A 1 137 ? 9.263 -3.286 -12.982 1.00 93.19 137 ASN A CA 1
ATOM 1134 C C . ASN A 1 137 ? 9.619 -4.700 -13.464 1.00 93.19 137 ASN A C 1
ATOM 1136 O O . ASN A 1 137 ? 10.277 -4.832 -14.491 1.00 93.19 137 ASN A O 1
ATOM 1140 N N . LEU A 1 138 ? 9.162 -5.750 -12.776 1.00 93.81 138 LEU A N 1
ATOM 1141 C CA . LEU A 1 138 ? 9.404 -7.137 -13.180 1.00 93.81 138 LEU A CA 1
ATOM 1142 C C . LEU A 1 138 ? 8.832 -7.428 -14.565 1.00 93.81 138 LEU A C 1
ATOM 1144 O O . LEU A 1 138 ? 9.544 -7.958 -15.413 1.00 93.81 138 LEU A O 1
ATOM 1148 N N . VAL A 1 139 ? 7.583 -7.037 -14.815 1.00 94.81 139 VAL A N 1
ATOM 1149 C CA . VAL A 1 139 ? 6.958 -7.209 -16.130 1.00 94.81 139 VAL A CA 1
ATOM 1150 C C . VAL A 1 139 ? 7.716 -6.406 -17.185 1.00 94.81 139 VAL A C 1
ATOM 1152 O O . VAL A 1 139 ? 8.047 -6.948 -18.230 1.00 94.81 139 VAL A O 1
ATOM 1155 N N . ARG A 1 140 ? 8.048 -5.136 -16.909 1.00 94.00 140 ARG A N 1
ATOM 1156 C CA . ARG A 1 140 ? 8.728 -4.261 -17.878 1.00 94.00 140 ARG A CA 1
ATOM 1157 C C . ARG A 1 140 ? 10.126 -4.754 -18.251 1.00 94.00 140 ARG A C 1
ATOM 1159 O O . ARG A 1 140 ? 10.500 -4.660 -19.411 1.00 94.00 140 ARG A O 1
ATOM 1166 N N . PHE A 1 141 ? 10.914 -5.229 -17.288 1.00 92.75 141 PHE A N 1
ATOM 1167 C CA . PHE A 1 141 ? 12.302 -5.627 -17.545 1.00 92.75 141 PHE A CA 1
ATOM 1168 C C . PHE A 1 141 ? 12.440 -7.000 -18.200 1.00 92.75 141 PHE A C 1
ATOM 1170 O O . PHE A 1 141 ? 13.443 -7.243 -18.861 1.00 92.75 141 PHE A O 1
ATOM 1177 N N . ASN A 1 142 ? 11.458 -7.883 -18.015 1.00 92.44 142 ASN A N 1
ATOM 1178 C CA . ASN A 1 142 ? 11.488 -9.236 -18.573 1.00 92.44 142 ASN A CA 1
ATOM 1179 C C . ASN A 1 142 ? 10.535 -9.414 -19.766 1.00 92.44 142 ASN A C 1
ATOM 1181 O O . ASN A 1 142 ? 10.514 -10.488 -20.353 1.00 92.44 142 ASN A O 1
ATOM 1185 N N . ASP A 1 143 ? 9.733 -8.392 -20.083 1.00 94.06 143 ASP A N 1
ATOM 1186 C CA . ASP A 1 143 ? 8.653 -8.425 -21.080 1.00 94.06 143 ASP A CA 1
ATOM 1187 C C . ASP A 1 143 ? 7.691 -9.622 -20.915 1.00 94.06 143 ASP A C 1
ATOM 1189 O O . ASP A 1 143 ? 7.153 -10.174 -21.872 1.00 94.06 143 ASP A O 1
ATOM 1193 N N . ASP A 1 144 ? 7.459 -10.040 -19.665 1.00 93.19 144 ASP A N 1
ATOM 1194 C CA . ASP A 1 144 ? 6.635 -11.206 -19.339 1.00 93.19 144 ASP A CA 1
ATOM 1195 C C . ASP A 1 144 ? 5.464 -10.820 -18.430 1.00 93.19 144 ASP A C 1
ATOM 1197 O O . ASP A 1 144 ? 5.615 -10.485 -17.250 1.00 93.19 144 ASP A O 1
ATOM 1201 N N . LYS A 1 145 ? 4.250 -10.909 -18.980 1.00 92.38 145 LYS A N 1
ATOM 1202 C CA . LYS A 1 145 ? 3.003 -10.623 -18.255 1.00 92.38 145 LYS A CA 1
ATOM 1203 C C . LYS A 1 145 ? 2.684 -11.663 -17.176 1.00 92.38 145 LYS A C 1
ATOM 1205 O O . LYS A 1 145 ? 1.920 -11.339 -16.266 1.00 92.38 145 LYS A O 1
ATOM 1210 N N . ASN A 1 146 ? 3.257 -12.866 -17.227 1.00 90.75 146 ASN A N 1
ATOM 1211 C CA . ASN A 1 146 ? 3.046 -13.916 -16.220 1.00 90.75 146 ASN A CA 1
ATOM 1212 C C . ASN A 1 146 ? 3.702 -13.583 -14.869 1.00 90.75 146 ASN A C 1
ATOM 1214 O O . ASN A 1 146 ? 3.330 -14.141 -13.828 1.00 90.75 146 ASN A O 1
ATOM 1218 N N . LEU A 1 147 ? 4.627 -12.617 -14.865 1.00 92.38 147 LEU A N 1
ATOM 1219 C CA . LEU A 1 147 ? 5.236 -12.064 -13.656 1.00 92.38 147 LEU A CA 1
ATOM 1220 C C . LEU A 1 147 ? 4.286 -11.165 -12.859 1.00 92.38 147 LEU A C 1
ATOM 1222 O O . LEU A 1 147 ? 4.612 -10.812 -11.726 1.00 92.38 147 LEU A O 1
ATOM 1226 N N . LYS A 1 148 ? 3.095 -10.847 -13.389 1.00 94.88 148 LYS A N 1
ATOM 1227 C CA . LYS A 1 148 ? 2.028 -10.234 -12.593 1.00 94.88 148 LYS A CA 1
ATOM 1228 C C . LYS A 1 148 ? 1.663 -11.146 -11.428 1.00 94.88 148 LYS A C 1
ATOM 1230 O O . LYS A 1 148 ? 1.385 -12.336 -11.603 1.00 94.88 148 LYS A O 1
ATOM 1235 N N . PHE A 1 149 ? 1.686 -10.599 -10.225 1.00 95.00 149 PHE A N 1
ATOM 1236 C CA . PHE A 1 149 ? 1.474 -11.346 -8.994 1.00 95.00 149 PHE A CA 1
ATOM 1237 C C . PHE A 1 149 ? 0.523 -10.671 -8.013 1.00 95.00 149 PHE A C 1
ATOM 1239 O O . PHE A 1 149 ? -0.054 -11.362 -7.184 1.00 95.00 149 PHE A O 1
ATOM 1246 N N . LEU A 1 150 ? 0.287 -9.366 -8.137 1.00 95.19 150 LEU A N 1
ATOM 1247 C CA . LEU A 1 150 ? -0.683 -8.637 -7.332 1.00 95.19 150 LEU A CA 1
ATOM 1248 C C . LEU A 1 150 ? -2.085 -8.823 -7.930 1.00 95.19 150 LEU A C 1
ATOM 1250 O O . LEU A 1 150 ? -2.637 -7.936 -8.579 1.00 95.19 150 LEU A O 1
ATOM 1254 N N . ASN A 1 151 ? -2.617 -10.038 -7.797 1.00 93.25 151 ASN A N 1
ATOM 1255 C CA . ASN A 1 151 ? -3.947 -10.423 -8.261 1.00 93.25 151 ASN A CA 1
ATOM 1256 C C . ASN A 1 151 ? -4.521 -11.554 -7.401 1.00 93.25 151 ASN A C 1
ATOM 1258 O O . ASN A 1 151 ? -3.765 -12.336 -6.826 1.00 93.25 151 ASN A O 1
ATOM 1262 N N . PHE A 1 152 ? -5.846 -11.700 -7.419 1.00 91.00 152 PHE A N 1
ATOM 1263 C CA . PHE A 1 152 ? -6.578 -12.677 -6.607 1.00 91.00 152 PHE A CA 1
ATOM 1264 C C . PHE A 1 152 ? -6.194 -14.146 -6.838 1.00 91.00 152 PHE A C 1
ATOM 1266 O O . PHE A 1 152 ? -6.477 -14.979 -5.988 1.00 91.00 152 PHE A O 1
ATOM 1273 N N . LYS A 1 153 ? -5.545 -14.501 -7.959 1.00 92.31 153 LYS A N 1
ATOM 1274 C CA . LYS A 1 153 ? -5.083 -15.885 -8.168 1.00 92.31 153 LYS A CA 1
ATOM 1275 C C . LYS A 1 153 ? -3.841 -16.212 -7.341 1.00 92.31 153 LYS A C 1
ATOM 1277 O O . LYS A 1 153 ? -3.696 -17.355 -6.932 1.00 92.31 153 LYS A O 1
ATOM 1282 N N . LYS A 1 154 ? -2.937 -15.242 -7.144 1.00 93.44 154 LYS A N 1
ATOM 1283 C CA . LYS A 1 154 ? -1.688 -15.437 -6.382 1.00 93.44 154 LYS A CA 1
ATOM 1284 C C . LYS A 1 154 ? -1.772 -14.890 -4.954 1.00 93.44 154 LYS A C 1
ATOM 1286 O O . LYS A 1 154 ? -1.134 -15.430 -4.061 1.00 93.44 154 LYS A O 1
ATOM 1291 N N . ILE A 1 155 ? -2.545 -13.829 -4.738 1.00 94.44 155 ILE A N 1
ATOM 1292 C CA . ILE A 1 155 ? -2.790 -13.216 -3.427 1.00 94.44 155 ILE A CA 1
ATOM 1293 C C . ILE A 1 155 ? -4.310 -13.205 -3.215 1.00 94.44 155 ILE A C 1
ATOM 1295 O O . ILE A 1 155 ? -4.957 -12.206 -3.537 1.00 94.44 155 ILE A O 1
ATOM 1299 N N . PRO A 1 156 ? -4.897 -14.340 -2.795 1.00 92.19 156 PRO A N 1
ATOM 1300 C CA . PRO A 1 156 ? -6.346 -14.477 -2.663 1.00 92.19 156 PRO A CA 1
ATOM 1301 C C . PRO A 1 156 ? -6.913 -13.756 -1.436 1.00 92.19 156 PRO A C 1
ATOM 1303 O O . PRO A 1 156 ? -8.087 -13.404 -1.439 1.00 92.19 156 PRO A O 1
ATOM 1306 N N . ASP A 1 157 ? -6.094 -13.537 -0.409 1.00 93.12 157 ASP A N 1
ATOM 1307 C CA . ASP A 1 157 ? -6.523 -13.069 0.905 1.00 93.12 157 ASP A CA 1
ATOM 1308 C C . ASP A 1 157 ? -5.456 -12.199 1.594 1.00 93.12 157 ASP A C 1
ATOM 1310 O O . ASP A 1 157 ? -4.318 -12.038 1.124 1.00 93.12 157 ASP A O 1
ATOM 1314 N N . PHE A 1 158 ? -5.841 -11.611 2.729 1.00 94.12 158 PHE A N 1
ATOM 1315 C CA . PHE A 1 158 ? -4.944 -10.796 3.542 1.00 94.12 158 PHE A CA 1
ATOM 1316 C C . PHE A 1 158 ? -3.845 -11.611 4.235 1.00 94.12 158 PHE A C 1
ATOM 1318 O O . PHE A 1 158 ? -2.778 -11.061 4.519 1.00 94.12 158 PHE A O 1
ATOM 1325 N N . ASP A 1 159 ? -4.051 -12.912 4.456 1.00 94.12 159 ASP A N 1
ATOM 1326 C CA . ASP A 1 159 ? -3.027 -13.807 5.002 1.00 94.12 159 ASP A CA 1
ATOM 1327 C C . ASP A 1 159 ? -1.853 -13.942 4.033 1.00 94.12 159 ASP A C 1
ATOM 1329 O O . ASP A 1 159 ? -0.691 -13.767 4.411 1.00 94.12 159 ASP A O 1
ATOM 1333 N N . LYS A 1 160 ? -2.145 -14.155 2.749 1.00 94.81 160 LYS A N 1
ATOM 1334 C CA . LYS A 1 160 ? -1.129 -14.231 1.703 1.00 94.81 160 LYS A CA 1
ATOM 1335 C C . LYS A 1 160 ? -0.439 -12.895 1.470 1.00 94.81 160 LYS A C 1
ATOM 1337 O O . LYS A 1 160 ? 0.764 -12.862 1.203 1.00 94.81 160 LYS A O 1
ATOM 1342 N N . LEU A 1 161 ? -1.166 -11.788 1.615 1.00 95.19 161 LEU A N 1
ATOM 1343 C CA . LEU A 1 161 ? -0.574 -10.452 1.576 1.00 95.19 161 LEU A CA 1
ATOM 1344 C C . LEU A 1 161 ? 0.379 -10.221 2.764 1.00 95.19 161 LEU A C 1
ATOM 1346 O O . LEU A 1 161 ? 1.475 -9.691 2.576 1.00 95.19 161 LEU A O 1
ATOM 1350 N N . SER A 1 162 ? 0.002 -10.677 3.962 1.00 95.12 162 SER A N 1
ATOM 1351 C CA . SER A 1 162 ? 0.839 -10.646 5.169 1.00 95.12 162 SER A CA 1
ATOM 1352 C C . SER A 1 162 ? 2.108 -11.498 5.013 1.00 95.12 162 SER A C 1
ATOM 1354 O O . SER A 1 162 ? 3.211 -11.015 5.283 1.00 95.12 162 SER A O 1
ATOM 1356 N N . GLU A 1 163 ? 1.990 -12.725 4.478 1.00 94.31 163 GLU A N 1
ATOM 1357 C CA . GLU A 1 163 ? 3.135 -13.586 4.126 1.00 94.31 163 GLU A CA 1
ATOM 1358 C C . GLU A 1 163 ? 4.105 -12.834 3.203 1.00 94.31 163 GLU A C 1
ATOM 1360 O O . GLU A 1 163 ? 5.316 -12.796 3.439 1.00 94.31 163 GLU A O 1
ATOM 1365 N N . LEU A 1 164 ? 3.578 -12.177 2.169 1.00 94.94 164 LEU A N 1
ATOM 1366 C CA . LEU A 1 164 ? 4.392 -11.449 1.206 1.00 94.94 164 LEU A CA 1
ATOM 1367 C C . LEU A 1 164 ? 5.155 -10.281 1.849 1.00 94.94 164 LEU A C 1
ATOM 1369 O O . LEU A 1 164 ? 6.326 -10.063 1.525 1.00 94.94 164 LEU A O 1
ATOM 1373 N N . PHE A 1 165 ? 4.528 -9.554 2.775 1.00 94.81 165 PHE A N 1
ATOM 1374 C CA . PHE A 1 165 ? 5.183 -8.462 3.493 1.00 94.81 165 PHE A CA 1
ATOM 1375 C C . PHE A 1 165 ? 6.320 -8.961 4.384 1.00 94.81 165 PHE A C 1
ATOM 1377 O O . PHE A 1 165 ? 7.451 -8.491 4.251 1.00 94.81 165 PHE A O 1
ATOM 1384 N N . PHE A 1 166 ? 6.040 -9.924 5.262 1.00 93.69 166 PHE A N 1
ATOM 1385 C CA . PHE A 1 166 ? 6.922 -10.221 6.395 1.00 93.69 166 PHE A CA 1
ATOM 1386 C C . PHE A 1 166 ? 7.775 -11.477 6.222 1.00 93.69 166 PHE A C 1
ATOM 1388 O O . PHE A 1 166 ? 8.865 -11.570 6.783 1.00 93.69 166 PHE A O 1
ATOM 1395 N N . GLU A 1 167 ? 7.315 -12.445 5.435 1.00 93.12 167 GLU A N 1
ATOM 1396 C CA . GLU A 1 167 ? 8.021 -13.713 5.232 1.00 93.12 167 GLU A CA 1
ATOM 1397 C C . GLU A 1 167 ? 8.792 -13.748 3.911 1.00 93.12 167 GLU A C 1
ATOM 1399 O O . GLU A 1 167 ? 9.744 -14.517 3.776 1.00 93.12 167 GLU A O 1
ATOM 1404 N N . VAL A 1 168 ? 8.430 -12.888 2.953 1.00 93.50 168 VAL A N 1
ATOM 1405 C CA . VAL A 1 168 ? 9.133 -12.765 1.672 1.00 93.50 168 VAL A CA 1
ATOM 1406 C C . VAL A 1 168 ? 9.963 -11.487 1.638 1.00 93.50 168 VAL A C 1
ATOM 1408 O O . VAL A 1 168 ? 11.190 -11.557 1.618 1.00 93.50 168 VAL A O 1
ATOM 1411 N N . LEU A 1 169 ? 9.337 -10.311 1.633 1.00 93.44 169 LEU A N 1
ATOM 1412 C CA . LEU A 1 169 ? 10.053 -9.065 1.343 1.00 93.44 169 LEU A CA 1
ATOM 1413 C C . LEU A 1 169 ? 10.929 -8.571 2.496 1.00 93.44 169 LEU A C 1
ATOM 1415 O O . LEU A 1 169 ? 11.975 -7.986 2.218 1.00 93.44 169 LEU A O 1
ATOM 1419 N N . ALA A 1 170 ? 10.566 -8.879 3.743 1.00 92.75 170 ALA A N 1
ATOM 1420 C CA . ALA A 1 170 ? 11.337 -8.532 4.939 1.00 92.75 170 ALA A CA 1
ATOM 1421 C C . ALA A 1 170 ? 12.427 -9.552 5.328 1.00 92.75 170 ALA A C 1
ATOM 1423 O O . ALA A 1 170 ? 13.118 -9.346 6.322 1.00 92.75 170 ALA A O 1
ATOM 1424 N N . LYS A 1 171 ? 12.603 -10.655 4.580 1.00 91.81 171 LYS A N 1
ATOM 1425 C CA . LYS A 1 171 ? 13.604 -11.693 4.900 1.00 91.81 171 LYS A CA 1
ATOM 1426 C C . LYS A 1 171 ? 14.574 -11.960 3.762 1.00 91.81 171 LYS A C 1
ATOM 1428 O O . LYS A 1 171 ? 14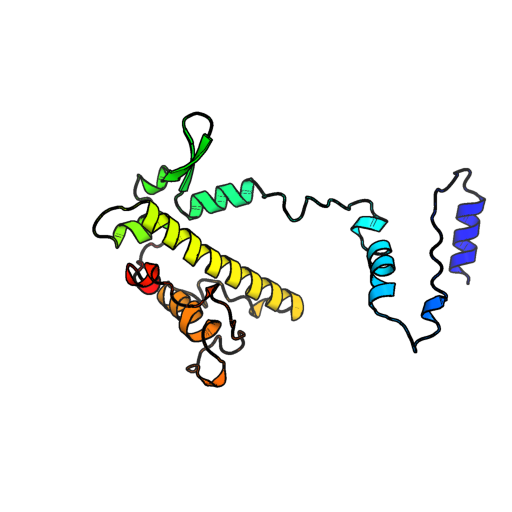.197 -11.965 2.586 1.00 91.81 171 LYS A O 1
ATOM 1433 N N . GLU A 1 172 ? 15.821 -12.253 4.115 1.00 91.94 172 GLU A N 1
ATOM 1434 C CA . GLU A 1 172 ? 16.842 -12.705 3.171 1.00 91.94 172 GLU A CA 1
ATOM 1435 C C . GLU A 1 172 ? 16.450 -14.018 2.492 1.00 91.94 172 GLU A C 1
ATOM 1437 O O . GLU A 1 172 ? 15.887 -14.910 3.116 1.00 91.94 172 GLU A O 1
ATOM 1442 N N . LYS A 1 173 ? 16.795 -14.179 1.209 1.00 91.44 173 LYS A N 1
ATOM 1443 C CA . LYS A 1 173 ? 16.390 -15.352 0.412 1.00 91.44 173 LYS A CA 1
ATOM 1444 C C . LYS A 1 173 ? 16.793 -16.696 1.033 1.00 91.44 173 LYS A C 1
ATOM 1446 O O . LYS A 1 173 ? 16.055 -17.663 0.881 1.00 91.44 173 LYS A O 1
ATOM 1451 N N . SER A 1 174 ? 17.934 -16.751 1.716 1.00 91.50 174 SER A N 1
ATOM 1452 C CA . SER A 1 174 ? 18.479 -17.950 2.368 1.00 91.50 174 SER A CA 1
ATOM 1453 C C . SER A 1 174 ? 17.687 -18.399 3.600 1.00 91.50 174 SER A C 1
ATOM 1455 O O . SER A 1 174 ? 17.731 -19.577 3.942 1.00 91.50 174 SER A O 1
ATOM 1457 N N . THR A 1 175 ? 16.966 -17.491 4.265 1.00 92.44 175 THR A N 1
ATOM 1458 C CA . THR A 1 175 ? 16.241 -17.768 5.518 1.00 92.44 175 THR A CA 1
ATOM 1459 C C . THR A 1 175 ? 14.742 -17.987 5.309 1.00 92.44 175 THR A C 1
ATOM 1461 O O . THR A 1 175 ? 14.024 -18.330 6.250 1.00 92.44 175 THR A O 1
ATOM 1464 N N . ARG A 1 176 ? 14.250 -17.802 4.077 1.00 91.44 176 ARG A N 1
ATOM 1465 C CA . ARG A 1 176 ? 12.833 -17.957 3.730 1.00 91.44 176 ARG A CA 1
ATOM 1466 C C . ARG A 1 176 ? 12.413 -19.419 3.716 1.00 91.44 176 ARG A C 1
ATOM 1468 O O . ARG A 1 176 ? 13.145 -20.305 3.278 1.00 91.44 176 ARG A O 1
ATOM 1475 N N . LYS A 1 177 ? 11.154 -19.651 4.085 1.00 88.19 177 LYS A N 1
ATOM 1476 C CA . LYS A 1 177 ? 10.461 -20.900 3.758 1.00 88.19 177 LYS A CA 1
ATOM 1477 C C . LYS A 1 177 ? 10.231 -20.983 2.245 1.00 88.19 177 LYS A C 1
ATOM 1479 O O . LYS A 1 177 ? 10.218 -19.972 1.541 1.00 88.19 177 LYS A O 1
ATOM 1484 N N . LYS A 1 178 ? 10.027 -22.199 1.733 1.00 87.88 178 LYS A N 1
ATOM 1485 C CA . LYS A 1 178 ? 9.702 -22.413 0.318 1.00 87.88 178 LYS A CA 1
ATOM 1486 C C . LYS A 1 178 ? 8.369 -21.726 -0.007 1.00 87.88 178 LYS A C 1
ATOM 1488 O O . LYS A 1 178 ? 7.356 -22.052 0.600 1.00 87.88 178 LYS A O 1
ATOM 1493 N N . SER A 1 179 ? 8.388 -20.796 -0.958 1.00 88.12 179 SER A N 1
ATOM 1494 C CA . SER A 1 179 ? 7.228 -20.006 -1.385 1.00 88.12 179 SER A CA 1
ATOM 1495 C C . SER A 1 179 ? 7.255 -19.826 -2.904 1.00 88.12 179 SER A C 1
ATOM 1497 O O . SER A 1 179 ? 8.327 -19.795 -3.514 1.00 88.12 179 SER A O 1
ATOM 1499 N N . GLU A 1 180 ? 6.085 -19.688 -3.523 1.00 89.44 180 GLU A N 1
ATOM 1500 C CA . GLU A 1 180 ? 5.950 -19.375 -4.954 1.00 89.44 180 GLU A CA 1
ATOM 1501 C C . GLU A 1 180 ? 6.549 -18.004 -5.313 1.00 89.44 180 GLU A C 1
ATOM 1503 O O . GLU A 1 180 ? 6.957 -17.770 -6.449 1.00 89.44 180 GLU A O 1
ATOM 1508 N N . PHE A 1 181 ? 6.694 -17.124 -4.319 1.00 92.75 181 PHE A N 1
ATOM 1509 C CA . PHE A 1 181 ? 7.269 -15.789 -4.457 1.00 92.75 181 PHE A CA 1
ATOM 1510 C C . PHE A 1 181 ? 8.791 -15.746 -4.249 1.00 92.75 181 PHE A C 1
ATOM 1512 O O . PHE A 1 181 ? 9.367 -14.670 -4.097 1.00 92.75 181 PHE A O 1
ATOM 1519 N N . ALA A 1 182 ? 9.481 -16.893 -4.256 1.00 89.75 182 ALA A N 1
ATOM 1520 C CA . ALA A 1 182 ? 10.929 -16.968 -4.021 1.00 89.75 182 ALA A CA 1
ATOM 1521 C C . ALA A 1 182 ? 11.772 -16.130 -5.007 1.00 89.75 182 ALA A C 1
ATOM 1523 O O . ALA A 1 182 ? 12.887 -15.714 -4.680 1.00 89.75 182 ALA A O 1
ATOM 1524 N N . TYR A 1 183 ? 11.238 -15.852 -6.200 1.00 90.06 183 TYR A N 1
ATOM 1525 C CA . TYR A 1 183 ? 11.887 -14.999 -7.197 1.00 90.06 183 TYR A CA 1
ATOM 1526 C C . TYR A 1 183 ? 11.949 -13.520 -6.775 1.00 90.06 183 TYR A C 1
ATOM 1528 O O . TYR A 1 183 ? 12.837 -12.796 -7.233 1.00 90.06 183 TYR A O 1
ATOM 1536 N N . LEU A 1 184 ? 11.068 -13.071 -5.872 1.00 92.62 184 LEU A N 1
ATOM 1537 C CA . LEU A 1 184 ? 11.047 -11.691 -5.392 1.00 92.62 184 LEU A CA 1
ATOM 1538 C C . LEU A 1 184 ? 12.287 -11.363 -4.541 1.00 92.62 184 LEU A C 1
ATOM 1540 O O . LEU A 1 184 ? 12.804 -12.224 -3.817 1.00 92.62 184 LEU A O 1
ATOM 1544 N N . PRO A 1 185 ? 12.806 -10.126 -4.621 1.00 89.38 185 PRO A N 1
ATOM 1545 C CA . PRO A 1 185 ? 14.003 -9.728 -3.887 1.00 89.38 185 PRO A CA 1
ATOM 1546 C C . PRO A 1 185 ? 13.757 -9.653 -2.375 1.00 89.38 185 PRO A C 1
ATOM 1548 O O . PRO A 1 185 ? 12.623 -9.645 -1.905 1.00 89.38 185 PRO A O 1
ATOM 1551 N N . TYR A 1 186 ? 14.839 -9.632 -1.598 1.00 89.75 186 TYR A N 1
ATOM 1552 C CA . TYR A 1 186 ? 14.796 -9.122 -0.226 1.00 89.75 186 TYR A CA 1
ATOM 1553 C C . TYR A 1 186 ? 14.911 -7.608 -0.302 1.00 89.75 186 TYR A C 1
ATOM 1555 O O . TYR A 1 186 ? 15.728 -7.091 -1.068 1.00 89.75 186 TYR A O 1
ATOM 1563 N N . LEU A 1 187 ? 14.089 -6.908 0.465 1.00 83.50 187 LEU A N 1
ATOM 1564 C CA . LEU A 1 187 ? 14.123 -5.465 0.549 1.00 83.50 187 LEU A CA 1
ATOM 1565 C C . LEU A 1 187 ? 14.584 -5.127 1.953 1.00 83.50 187 LEU A C 1
ATOM 1567 O O . LEU A 1 187 ? 13.824 -5.260 2.905 1.00 83.50 187 LEU A O 1
ATOM 1571 N N . ASN A 1 188 ? 15.833 -4.684 2.071 1.00 74.00 188 ASN A N 1
ATOM 1572 C CA . ASN A 1 188 ? 16.384 -4.156 3.316 1.00 74.00 188 ASN A CA 1
ATOM 1573 C C . ASN A 1 188 ? 15.780 -2.772 3.614 1.00 74.00 188 ASN A C 1
ATOM 1575 O O . ASN A 1 188 ? 16.465 -1.753 3.576 1.00 74.00 188 ASN A O 1
ATOM 1579 N N . SER A 1 189 ? 14.459 -2.728 3.760 1.00 80.75 189 SER A N 1
ATOM 1580 C CA . SER A 1 189 ? 13.662 -1.520 3.869 1.00 80.75 189 SER A CA 1
ATOM 1581 C C . SER A 1 189 ? 12.788 -1.606 5.105 1.00 80.75 189 SER A C 1
ATOM 1583 O O . SER A 1 189 ? 11.990 -2.535 5.242 1.00 80.75 189 SER A O 1
ATOM 1585 N N . SER A 1 190 ? 12.859 -0.560 5.928 1.00 85.88 190 SER A N 1
ATOM 1586 C CA . SER A 1 190 ? 11.965 -0.351 7.069 1.00 85.88 190 SER A CA 1
ATOM 1587 C C . SER A 1 190 ? 10.486 -0.367 6.678 1.00 85.88 190 SER A C 1
ATOM 1589 O O . SER A 1 190 ? 9.629 -0.603 7.525 1.00 85.88 190 SER A O 1
ATOM 1591 N N . LEU A 1 191 ? 10.172 -0.182 5.387 1.00 89.19 191 LEU A N 1
ATOM 1592 C CA . LEU A 1 191 ? 8.819 -0.307 4.865 1.00 89.19 191 LEU A CA 1
ATOM 1593 C C . LEU A 1 191 ? 8.204 -1.676 5.171 1.00 89.19 191 LEU A C 1
ATOM 1595 O O . LEU A 1 191 ? 7.013 -1.725 5.451 1.00 89.19 191 LEU A O 1
ATOM 1599 N N . PHE A 1 192 ? 8.979 -2.764 5.131 1.00 92.56 192 PHE A N 1
ATOM 1600 C CA . PHE A 1 192 ? 8.487 -4.129 5.371 1.00 92.56 192 PHE A CA 1
ATOM 1601 C C . PHE A 1 192 ? 8.818 -4.664 6.769 1.00 92.56 192 PHE A C 1
ATOM 1603 O O . PHE A 1 192 ? 8.389 -5.758 7.127 1.00 92.56 192 PHE A O 1
ATOM 1610 N N . GLU A 1 193 ? 9.518 -3.882 7.590 1.00 91.31 193 GLU A N 1
ATOM 1611 C CA . GLU A 1 193 ? 9.660 -4.179 9.011 1.00 91.31 193 GLU A CA 1
ATOM 1612 C C . GLU A 1 193 ? 8.330 -3.936 9.729 1.00 91.31 193 GLU A C 1
ATOM 1614 O O . GLU A 1 193 ? 7.657 -2.921 9.503 1.00 91.31 193 GLU A O 1
ATOM 1619 N N . LYS A 1 194 ? 7.954 -4.872 10.608 1.00 91.50 194 LYS A N 1
ATOM 1620 C CA . LYS A 1 194 ? 6.714 -4.781 11.381 1.00 91.50 194 LYS A CA 1
ATOM 1621 C C . LYS A 1 194 ? 6.772 -3.571 12.311 1.00 91.50 194 LYS A C 1
ATOM 1623 O O . LYS A 1 194 ? 7.650 -3.476 13.166 1.00 91.50 194 LYS A O 1
ATOM 1628 N N . GLN A 1 195 ? 5.829 -2.652 12.137 1.00 92.88 195 GLN A N 1
ATOM 1629 C CA . GLN A 1 195 ? 5.739 -1.432 12.933 1.00 92.88 195 GLN A CA 1
ATOM 1630 C C . GLN A 1 195 ? 4.953 -1.689 14.221 1.00 92.88 195 GLN A C 1
ATOM 1632 O O . GLN A 1 195 ? 4.067 -2.540 14.262 1.00 92.88 195 GLN A O 1
ATOM 1637 N N . SER A 1 196 ? 5.223 -0.911 15.273 1.00 93.62 196 SER A N 1
ATOM 1638 C CA . SER A 1 196 ? 4.568 -1.077 16.582 1.00 93.62 196 SER A CA 1
ATOM 1639 C C . SER A 1 196 ? 3.039 -1.003 16.512 1.00 93.62 196 SER A C 1
ATOM 1641 O O . SER A 1 196 ? 2.360 -1.742 17.221 1.00 93.62 196 SER A O 1
ATOM 1643 N N . ILE A 1 197 ? 2.495 -0.164 15.625 1.00 93.69 197 ILE A N 1
ATOM 1644 C CA . ILE A 1 197 ? 1.049 -0.033 15.412 1.00 93.69 197 ILE A CA 1
ATOM 1645 C C . ILE A 1 197 ? 0.415 -1.320 14.868 1.00 93.69 197 ILE A C 1
ATOM 1647 O O . ILE A 1 197 ? -0.735 -1.606 15.174 1.00 93.69 197 ILE A O 1
ATOM 1651 N N . GLU A 1 198 ? 1.157 -2.154 14.141 1.00 93.69 198 GLU A N 1
ATOM 1652 C CA . GLU A 1 198 ? 0.654 -3.424 13.595 1.00 93.69 198 GLU A CA 1
ATOM 1653 C C . GLU A 1 198 ? 0.552 -4.526 14.655 1.00 93.69 198 GLU A C 1
ATOM 1655 O O . GLU A 1 198 ? 0.019 -5.597 14.387 1.00 93.69 198 GLU A O 1
ATOM 1660 N N . ASN A 1 199 ? 1.038 -4.271 15.874 1.00 91.31 199 ASN A N 1
ATOM 1661 C CA . ASN A 1 199 ? 0.743 -5.125 17.024 1.00 91.31 199 ASN A CA 1
ATOM 1662 C C . ASN A 1 199 ? -0.665 -4.862 17.581 1.00 91.31 199 ASN A C 1
ATOM 1664 O O . ASN A 1 199 ? -1.168 -5.672 18.353 1.00 91.31 199 ASN A O 1
ATOM 1668 N N . THR A 1 200 ? -1.294 -3.735 17.216 1.00 91.56 200 THR A N 1
ATOM 1669 C CA . THR A 1 200 ? -2.697 -3.465 17.571 1.00 91.56 200 THR A CA 1
ATOM 1670 C C . THR A 1 200 ? -3.655 -4.238 16.673 1.00 91.56 200 THR A C 1
ATOM 1672 O O . THR A 1 200 ? -4.659 -4.756 17.152 1.00 91.56 200 THR A O 1
ATOM 1675 N N . LEU A 1 201 ? -3.319 -4.344 15.386 1.00 94.12 201 LEU A N 1
ATOM 1676 C CA . LEU A 1 201 ? -4.070 -5.089 14.393 1.00 94.12 201 LEU A CA 1
ATOM 1677 C C . LEU A 1 201 ? -3.124 -5.557 13.288 1.00 94.12 201 LEU A C 1
ATOM 1679 O O . LEU A 1 201 ? -2.436 -4.745 12.669 1.00 94.12 201 LEU A O 1
ATOM 1683 N N . GLU A 1 202 ? -3.123 -6.858 13.017 1.00 94.62 202 GLU A N 1
ATOM 1684 C CA . GLU A 1 202 ? -2.376 -7.436 11.902 1.00 94.62 202 GLU A CA 1
ATOM 1685 C C . GLU A 1 202 ? -3.240 -7.458 10.643 1.00 94.62 202 GLU A C 1
ATOM 1687 O O . GLU A 1 202 ? -4.434 -7.750 10.718 1.00 94.62 202 GLU A O 1
ATOM 1692 N N . ILE A 1 203 ? -2.646 -7.216 9.471 1.00 94.94 203 ILE A N 1
ATOM 1693 C CA . ILE A 1 203 ? -3.403 -7.209 8.210 1.00 94.94 203 ILE A CA 1
ATOM 1694 C C . ILE A 1 203 ? -4.066 -8.565 7.923 1.00 94.94 203 ILE A C 1
ATOM 1696 O O . ILE A 1 203 ? -5.193 -8.599 7.448 1.00 94.94 203 ILE A O 1
ATOM 1700 N N . SER A 1 204 ? -3.421 -9.672 8.301 1.00 94.31 204 SER A N 1
ATOM 1701 C CA . SER A 1 204 ? -3.951 -11.044 8.217 1.00 94.31 204 SER A CA 1
ATOM 1702 C C . SER A 1 204 ? -5.261 -11.247 8.986 1.00 94.31 204 SER A C 1
ATOM 1704 O O . SER A 1 204 ? -6.047 -12.123 8.657 1.00 94.31 204 SER A O 1
ATOM 1706 N N . SER A 1 205 ? -5.537 -10.431 10.007 1.00 92.69 205 SER A N 1
ATOM 1707 C CA . SER A 1 205 ? -6.753 -10.568 10.823 1.00 92.69 205 SER A CA 1
ATOM 1708 C C . SER A 1 205 ? -8.012 -9.964 10.186 1.00 92.69 205 SER A C 1
ATOM 1710 O O . SER A 1 205 ? -9.124 -10.143 10.707 1.00 92.69 205 SER A O 1
ATOM 1712 N N . LEU A 1 206 ? -7.854 -9.229 9.081 1.00 92.31 206 LEU A N 1
ATOM 1713 C CA . LEU A 1 206 ? -8.958 -8.642 8.331 1.00 92.31 206 LEU A CA 1
ATOM 1714 C C . LEU A 1 206 ? -9.820 -9.738 7.692 1.00 92.31 206 LEU A C 1
ATOM 1716 O O . LEU A 1 206 ? -9.338 -10.816 7.361 1.00 92.31 206 LEU A O 1
ATOM 1720 N N . SER A 1 207 ? -11.125 -9.484 7.557 1.00 79.50 207 SER A N 1
ATOM 1721 C CA . SER A 1 207 ? -12.028 -10.478 6.962 1.00 79.50 207 SER A CA 1
ATOM 1722 C C . SER A 1 207 ? -11.770 -10.611 5.461 1.00 79.50 207 SER A C 1
ATOM 1724 O O . SER A 1 207 ? -11.715 -9.613 4.746 1.00 79.50 207 SER A O 1
ATOM 1726 N N . ASN A 1 208 ? -11.672 -11.857 5.001 1.00 78.69 208 ASN A N 1
ATOM 1727 C CA . ASN A 1 208 ? -11.597 -12.218 3.585 1.00 78.69 208 ASN A CA 1
ATOM 1728 C C . ASN A 1 208 ? -12.992 -12.475 2.976 1.00 78.69 208 ASN A C 1
ATOM 1730 O O . ASN A 1 208 ? -13.105 -12.792 1.795 1.00 78.69 208 ASN A O 1
ATOM 1734 N N . ASP A 1 209 ? -14.054 -12.367 3.784 1.00 66.81 209 ASP A N 1
ATOM 1735 C CA . ASP A 1 209 ? -15.408 -12.816 3.435 1.00 66.81 209 ASP A CA 1
ATOM 1736 C C . ASP A 1 209 ? -16.258 -11.724 2.775 1.00 66.81 209 ASP A C 1
ATOM 1738 O O . ASP A 1 209 ? -17.347 -12.009 2.270 1.00 66.81 209 ASP A O 1
ATOM 1742 N N . LEU A 1 210 ? -15.757 -10.483 2.745 1.00 58.81 210 LEU A N 1
ATOM 1743 C CA . LEU A 1 210 ? -16.343 -9.388 1.977 1.00 58.81 210 LEU A CA 1
ATOM 1744 C C . LEU A 1 210 ? -16.114 -9.659 0.485 1.00 58.81 210 LEU A C 1
ATOM 1746 O O . LEU A 1 210 ? -15.175 -9.162 -0.134 1.00 58.81 210 LEU A O 1
ATOM 1750 N N . LYS A 1 211 ? -16.970 -10.504 -0.091 1.00 45.66 211 LYS A N 1
ATOM 1751 C CA . LYS A 1 211 ? -17.095 -10.640 -1.540 1.00 45.66 211 LYS A CA 1
ATOM 1752 C C . LYS A 1 211 ? -17.714 -9.347 -2.068 1.00 45.66 211 LYS A C 1
ATOM 1754 O O . LYS A 1 211 ? -18.882 -9.086 -1.794 1.00 45.66 211 LYS A O 1
ATOM 1759 N N . LEU A 1 212 ? -16.901 -8.554 -2.765 1.00 40.00 212 LEU A N 1
ATOM 1760 C CA . LEU A 1 212 ? -17.358 -7.457 -3.622 1.00 40.00 212 LEU A CA 1
ATOM 1761 C C . LEU A 1 212 ? -18.275 -7.985 -4.733 1.00 40.00 212 LEU A C 1
ATOM 1763 O O . LEU A 1 212 ? -17.968 -9.076 -5.274 1.00 40.00 212 LEU A O 1
#